Protein AF-A0A835LR17-F1 (afdb_monomer)

Foldseek 3Di:
DLLLLLCCCCVVQQVCQLPPQLPPDPPLPFAPLSVVVVVLVLAPPCVPPVFPLPDDPVCPPDPVVPDDDDPPPPVSVVCNPDVVSVVVVVVVVLVVLVVLLVCLPVLLVVQLVLLLCLVVVPCPPDDPVRSCVVSVVVSVVLVVVLVVVLLLFPVVVVVVLVVLVQCLLVVLLVLLVVLCVVQPVPCLCVSNDPVVVVVLCVVCPPVSVVCVVVSVVSCPVSNLLRLCSLPDPSVVSSCCCPPGVSSSVSSNSSSLVSVCVVVVPCVSPSNLVSGDPVCSVVNSVSSNSNSSSSSVSSNLSSQLSQVSCVSRVNHPDADWDARDPPRGSRIDGD

Solvent-accessible surface area (backbone atoms only — not comparable to full-atom values): 18628 Å² total; per-residue (Å²): 99,69,25,49,42,50,52,47,45,45,50,47,46,47,46,41,42,51,57,52,64,62,52,71,78,58,90,62,54,39,29,76,58,45,56,46,54,50,48,59,72,70,44,80,55,53,82,79,71,75,41,63,77,66,77,54,83,83,59,74,82,47,79,82,80,70,77,82,74,84,72,61,70,65,62,57,56,57,58,72,70,37,73,66,60,49,51,52,51,51,53,52,49,53,51,53,50,52,50,51,45,49,47,31,60,49,52,34,57,52,39,40,51,58,36,57,50,50,60,60,80,78,44,92,84,58,59,69,70,60,44,54,54,53,50,47,52,51,51,52,49,52,53,52,52,47,62,60,58,52,76,72,18,53,75,64,51,52,63,67,43,50,61,47,48,51,53,37,42,52,50,44,22,51,50,9,49,52,27,21,60,74,59,33,61,94,56,56,72,56,43,74,45,66,65,55,45,58,53,41,43,72,73,38,51,70,63,39,58,62,53,45,56,65,45,53,62,74,48,59,67,52,58,57,60,38,57,42,26,70,78,44,60,66,69,59,54,44,49,46,40,64,71,44,49,48,52,20,49,54,32,31,56,47,9,47,51,28,42,34,76,80,41,68,91,41,68,93,49,38,74,64,73,60,47,57,80,91,53,39,66,63,48,49,53,41,42,38,52,36,28,49,50,53,26,49,55,40,41,32,52,32,47,36,51,51,53,56,35,36,56,64,56,76,42,82,94,71,77,70,44,73,48,42,100,87,45,84,57,37,53,45,65,129

Radius of gyration: 22.73 Å; Cα contacts (8 Å, |Δi|>4): 301; chains: 1; bounding box: 57×46×65 Å

Mean predicted aligned error: 12.71 Å

Secondary structure (DSSP, 8-state):
-HHHHHHHIIIIIIIIIIIIIS-S-STT--SHHHHHHHHHHHS-GGGTS-------GGGTT-GGG-------HHHHHHHHS-HHHHHHHHHHHHHHHHHHHHHHHHHHHHHHHHHHGGGGGG-TTS-HHHHHHHHHHHHHHHHHHHHHHHTT-HHHHHHHHHHHHHHHHHHHHHHHHHHHHHH-GGGGGGGG-SHHHHHHHHHHHHHHHHHHHHHHTTSTHHHHHHHGGGTS-HHHHHHHIIIIIHHHHHHHHHHHHHHHHH-GGGGGGHHHHTS-GGGHHHHHHHHHHHHHHHHHHHHHHHHHHHHHHHHTT-S-----EES-SS-TT-EE--

pLDDT: mean 70.12, std 17.89, range [26.12, 94.69]

Structure (mmCIF, N/CA/C/O backbone):
data_AF-A0A835LR17-F1
#
_entry.id   AF-A0A835LR17-F1
#
loop_
_atom_site.group_PDB
_atom_site.id
_atom_site.type_symbol
_atom_site.label_atom_id
_atom_site.label_alt_id
_atom_site.label_comp_id
_atom_site.label_asym_id
_atom_site.label_entity_id
_atom_site.label_seq_id
_atom_site.pdbx_PDB_ins_code
_atom_site.Cartn_x
_atom_site.Cartn_y
_atom_site.Cartn_z
_atom_site.occupancy
_atom_site.B_iso_or_equiv
_atom_site.auth_seq_id
_atom_site.auth_comp_id
_atom_site.auth_asym_id
_atom_site.auth_atom_id
_atom_site.pdbx_PDB_model_num
ATOM 1 N N . MET A 1 1 ? 16.993 -7.257 -1.793 1.00 80.75 1 MET A N 1
ATOM 2 C CA . MET A 1 1 ? 15.874 -6.343 -1.463 1.00 80.75 1 MET A CA 1
ATOM 3 C C . MET A 1 1 ? 14.524 -6.799 -2.027 1.00 80.75 1 MET A C 1
ATOM 5 O O . MET A 1 1 ? 13.635 -7.033 -1.229 1.00 80.75 1 MET A O 1
ATOM 9 N N . LEU A 1 2 ? 14.338 -6.991 -3.342 1.00 85.94 2 LEU A N 1
ATOM 10 C CA . LEU A 1 2 ? 13.019 -7.378 -3.892 1.00 85.94 2 LEU A CA 1
ATOM 11 C C . LEU A 1 2 ? 12.449 -8.685 -3.297 1.00 85.94 2 LEU A C 1
ATOM 13 O O . LEU A 1 2 ? 11.279 -8.725 -2.935 1.00 85.94 2 LEU A O 1
ATOM 17 N N . SER A 1 3 ? 13.286 -9.715 -3.116 1.00 87.12 3 SER A N 1
ATOM 18 C CA . SER A 1 3 ? 12.885 -10.961 -2.435 1.00 87.12 3 SER A CA 1
ATOM 19 C C . SER A 1 3 ? 12.443 -10.726 -0.980 1.00 87.12 3 SER A C 1
ATOM 21 O O . SER A 1 3 ? 11.441 -11.287 -0.544 1.00 87.12 3 SER A O 1
ATOM 23 N N . LEU A 1 4 ? 13.092 -9.804 -0.252 1.00 88.38 4 LEU A N 1
ATOM 24 C CA . LEU A 1 4 ? 12.648 -9.400 1.089 1.00 88.38 4 LEU A CA 1
ATOM 25 C C . LEU A 1 4 ? 11.256 -8.766 1.053 1.00 88.38 4 LEU A C 1
ATOM 27 O O . LEU A 1 4 ? 10.408 -9.144 1.854 1.00 88.38 4 LEU A O 1
ATOM 31 N N . ILE A 1 5 ? 11.002 -7.845 0.117 1.00 89.38 5 ILE A N 1
ATOM 32 C CA . ILE A 1 5 ? 9.690 -7.194 -0.035 1.00 89.38 5 ILE A CA 1
ATOM 33 C C . ILE A 1 5 ? 8.617 -8.242 -0.345 1.00 89.38 5 ILE A C 1
ATOM 35 O O . ILE A 1 5 ? 7.580 -8.268 0.315 1.00 89.38 5 ILE A O 1
ATOM 39 N N . PHE A 1 6 ? 8.892 -9.155 -1.281 1.00 90.50 6 PHE A N 1
ATOM 40 C CA . PHE A 1 6 ? 7.989 -10.2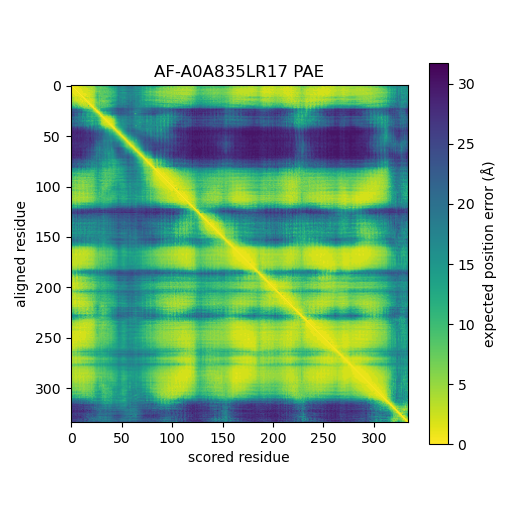49 -1.633 1.00 90.50 6 PHE A CA 1
ATOM 41 C C . PHE A 1 6 ? 7.641 -11.127 -0.423 1.00 90.50 6 PHE A C 1
ATOM 43 O O . PHE A 1 6 ? 6.462 -11.322 -0.120 1.00 90.50 6 PHE A O 1
ATOM 50 N N . TRP A 1 7 ? 8.643 -11.627 0.305 1.00 90.00 7 TRP A N 1
ATOM 51 C CA . TRP A 1 7 ? 8.415 -12.497 1.462 1.00 90.00 7 TRP A CA 1
ATOM 52 C C . TRP A 1 7 ? 7.781 -11.758 2.641 1.00 90.00 7 TRP A C 1
ATOM 54 O O . TRP A 1 7 ? 6.958 -12.341 3.345 1.00 90.00 7 TRP A O 1
ATOM 64 N N . THR A 1 8 ? 8.082 -10.471 2.819 1.00 89.88 8 THR A N 1
ATOM 65 C CA . THR A 1 8 ? 7.459 -9.623 3.846 1.00 89.88 8 THR A CA 1
ATOM 66 C C . THR A 1 8 ? 5.976 -9.410 3.538 1.00 89.88 8 THR A C 1
ATOM 68 O O . THR A 1 8 ? 5.136 -9.684 4.392 1.00 89.88 8 THR A O 1
ATOM 71 N N . LEU A 1 9 ? 5.621 -9.026 2.306 1.00 88.94 9 LEU A N 1
ATOM 72 C CA . LEU A 1 9 ? 4.224 -8.867 1.880 1.00 88.94 9 LEU A CA 1
ATOM 73 C C . LEU A 1 9 ? 3.445 -10.186 1.945 1.00 88.94 9 LEU A C 1
ATOM 75 O O . LEU A 1 9 ? 2.292 -10.208 2.372 1.00 88.94 9 LEU A O 1
ATOM 79 N N . THR A 1 10 ? 4.077 -11.295 1.560 1.00 89.69 10 THR A N 1
ATOM 80 C CA . THR A 1 10 ? 3.443 -12.620 1.578 1.00 89.69 10 THR A CA 1
ATOM 81 C C . THR A 1 10 ? 3.228 -13.110 3.005 1.00 89.69 10 THR A C 1
ATOM 83 O O . THR A 1 10 ? 2.130 -13.526 3.360 1.00 89.69 10 THR A O 1
ATOM 86 N N . THR A 1 11 ? 4.242 -13.024 3.863 1.00 88.69 11 THR A N 1
ATOM 87 C CA . THR A 1 11 ? 4.151 -13.544 5.234 1.00 88.69 11 THR A CA 1
ATOM 88 C C . THR A 1 11 ? 3.287 -12.651 6.112 1.00 88.69 11 THR A C 1
ATOM 90 O O . THR A 1 11 ? 2.448 -13.141 6.864 1.00 88.69 11 THR A O 1
ATOM 93 N N . ILE A 1 12 ? 3.463 -11.334 6.017 1.00 86.69 12 ILE A N 1
ATOM 94 C CA . ILE A 1 12 ? 2.743 -10.390 6.866 1.00 86.69 12 ILE A CA 1
ATOM 95 C C . ILE A 1 12 ? 1.375 -10.093 6.254 1.00 86.69 12 ILE A C 1
ATOM 97 O O . ILE A 1 12 ? 0.365 -10.421 6.867 1.00 86.69 12 ILE A O 1
ATOM 101 N N . GLY A 1 13 ? 1.310 -9.552 5.039 1.00 82.69 13 GLY A N 1
ATOM 102 C CA . GLY A 1 13 ? 0.040 -9.187 4.401 1.00 82.69 13 GLY A CA 1
ATOM 103 C C . GLY A 1 13 ? -0.884 -10.386 4.159 1.00 82.69 13 GLY A C 1
ATOM 104 O O . GLY A 1 13 ? -2.005 -10.422 4.664 1.00 82.69 13 GLY A O 1
ATOM 105 N N . LEU A 1 14 ? -0.417 -11.395 3.420 1.00 84.12 14 LEU A N 1
ATOM 106 C CA . LEU A 1 14 ? -1.266 -12.526 3.030 1.00 84.12 14 LEU A CA 1
ATOM 107 C C . LEU A 1 14 ? -1.425 -13.553 4.167 1.00 84.12 14 LEU A C 1
ATOM 109 O O . LEU A 1 14 ? -2.532 -13.841 4.610 1.00 84.12 14 LEU A O 1
ATOM 113 N N . ILE A 1 15 ? -0.333 -14.112 4.688 1.00 83.94 15 ILE A N 1
ATOM 114 C CA . ILE A 1 15 ? -0.430 -15.201 5.669 1.00 83.94 15 ILE A CA 1
ATOM 115 C C . ILE A 1 15 ? -0.941 -14.664 7.012 1.00 83.94 15 ILE A C 1
ATOM 117 O O . ILE A 1 15 ? -2.011 -15.068 7.469 1.00 83.94 15 ILE A O 1
ATOM 121 N N . LYS A 1 16 ? -0.238 -13.722 7.646 1.00 83.88 16 LYS A N 1
ATOM 122 C CA . LYS A 1 16 ? -0.637 -13.210 8.963 1.00 83.88 16 LYS A CA 1
ATOM 123 C C . LYS A 1 16 ? -1.977 -12.478 8.893 1.00 83.88 16 LYS A C 1
ATOM 125 O O . LYS A 1 16 ? -2.900 -12.897 9.584 1.00 83.88 16 LYS A O 1
ATOM 130 N N . TYR A 1 17 ? -2.120 -11.421 8.091 1.00 76.69 17 TYR A N 1
ATOM 131 C CA . TYR A 1 17 ? -3.348 -10.620 8.131 1.00 76.69 17 TYR A CA 1
ATOM 132 C C . TYR A 1 17 ? -4.544 -11.345 7.503 1.00 76.69 17 TYR A C 1
ATOM 134 O O . TYR A 1 17 ? -5.534 -11.580 8.198 1.00 76.69 17 TYR A O 1
ATOM 142 N N . VAL A 1 18 ? -4.446 -11.770 6.237 1.00 75.94 18 VAL A N 1
ATOM 143 C CA . VAL A 1 18 ? -5.579 -12.386 5.517 1.00 75.94 18 VAL A CA 1
ATOM 144 C C . VAL A 1 18 ? -5.976 -13.750 6.075 1.00 75.94 18 VAL A C 1
ATOM 146 O O . VAL A 1 18 ? -7.174 -14.011 6.216 1.00 75.94 18 VAL A O 1
ATOM 149 N N . THR A 1 19 ? -5.019 -14.620 6.420 1.00 74.06 19 THR A N 1
ATOM 150 C CA . THR A 1 19 ? -5.368 -15.982 6.866 1.00 74.06 19 THR A CA 1
ATOM 151 C C . THR A 1 19 ? -5.465 -16.150 8.377 1.00 74.06 19 THR A C 1
ATOM 153 O O . THR A 1 19 ? -6.325 -16.906 8.807 1.00 74.06 19 THR A O 1
ATOM 156 N N . ILE A 1 20 ? -4.644 -15.482 9.195 1.00 70.44 20 ILE A N 1
ATOM 157 C CA . ILE A 1 20 ? -4.601 -15.730 10.651 1.00 70.44 20 ILE A CA 1
ATOM 158 C C . ILE A 1 20 ? -5.402 -14.684 11.425 1.00 70.44 20 ILE A C 1
ATOM 160 O O . ILE A 1 20 ? -6.253 -15.039 12.232 1.00 70.44 20 ILE A O 1
ATOM 164 N N . VAL A 1 21 ? -5.153 -13.400 11.186 1.00 68.25 21 VAL A N 1
ATOM 165 C CA . VAL A 1 21 ? -5.723 -12.294 11.973 1.00 68.25 21 VAL A CA 1
ATOM 166 C C . VAL A 1 21 ? -7.182 -12.032 11.607 1.00 68.25 21 VAL A C 1
ATOM 168 O O . VAL A 1 21 ? -7.986 -11.731 12.481 1.00 68.25 21 VAL A O 1
ATOM 171 N N . LEU A 1 22 ? -7.546 -12.215 10.338 1.00 64.44 22 LEU A N 1
ATOM 172 C CA . LEU A 1 22 ? -8.937 -12.192 9.886 1.00 64.44 22 LEU A CA 1
ATOM 173 C C . LEU A 1 22 ? -9.714 -13.454 10.319 1.00 64.44 22 LEU A C 1
ATOM 175 O O . LEU A 1 22 ? -10.938 -13.455 10.269 1.00 64.44 22 LEU A O 1
ATOM 179 N N . ARG A 1 23 ? -9.055 -14.551 10.734 1.00 58.62 23 ARG A N 1
ATOM 180 C CA . ARG A 1 23 ? -9.720 -15.822 11.089 1.00 58.62 23 ARG A CA 1
ATOM 181 C C . ARG A 1 23 ? -10.559 -15.817 12.374 1.00 58.62 23 ARG A C 1
ATOM 183 O O . ARG A 1 23 ? -11.651 -16.373 12.259 1.00 58.62 23 ARG A O 1
ATOM 190 N N . PRO A 1 24 ? -10.121 -15.281 13.535 1.00 52.75 24 PRO A N 1
ATOM 191 C CA . PRO A 1 24 ? -10.930 -15.293 14.751 1.00 52.75 24 PRO A CA 1
ATOM 192 C C . PRO A 1 24 ? -12.244 -14.551 14.506 1.00 52.75 24 PRO A C 1
ATOM 194 O O . PRO A 1 24 ? -12.278 -13.345 14.287 1.00 52.75 24 PRO A O 1
ATOM 197 N N . ASP A 1 25 ? -13.314 -15.334 14.468 1.00 47.09 25 ASP A N 1
ATOM 198 C CA . ASP A 1 25 ? -14.655 -14.913 14.110 1.00 47.09 25 ASP A CA 1
ATOM 199 C C . ASP A 1 25 ? -15.405 -14.553 15.393 1.00 47.09 25 ASP A C 1
ATOM 201 O O . ASP A 1 25 ? -15.973 -15.414 16.060 1.00 47.09 25 ASP A O 1
ATOM 205 N N . ASN A 1 26 ? -15.362 -13.276 15.763 1.00 41.22 26 ASN A N 1
ATOM 206 C CA . ASN A 1 26 ? -16.298 -12.705 16.726 1.00 41.22 26 ASN A CA 1
ATOM 207 C C . ASN A 1 26 ? -17.343 -11.899 15.949 1.00 41.22 26 ASN A C 1
ATOM 209 O O . ASN A 1 26 ? -17.365 -10.678 16.024 1.00 41.22 26 ASN A O 1
ATOM 213 N N . HIS A 1 27 ? -18.176 -12.573 15.151 1.00 43.84 27 HIS A N 1
ATOM 214 C CA . HIS A 1 27 ? -19.361 -11.982 14.508 1.00 43.84 27 HIS A CA 1
ATOM 215 C C . HIS A 1 27 ? -19.111 -10.691 13.694 1.00 43.84 27 HIS A C 1
ATOM 217 O O . HIS A 1 27 ? -19.959 -9.803 13.665 1.00 43.84 27 HIS A O 1
ATOM 223 N N . GLY A 1 28 ? -17.963 -10.583 13.017 1.00 45.62 28 GLY A N 1
ATOM 224 C CA . GLY A 1 28 ? -17.603 -9.395 12.228 1.00 45.62 28 GLY A CA 1
ATOM 225 C C . GLY A 1 28 ? -16.884 -8.282 13.003 1.00 45.62 28 GLY A C 1
ATOM 226 O O . GLY A 1 28 ? -16.487 -7.294 12.397 1.00 45.62 28 GLY A O 1
ATOM 227 N N . GLU A 1 29 ? -16.631 -8.444 14.305 1.00 48.38 29 GLU A N 1
ATOM 228 C CA . GLU A 1 29 ? -15.834 -7.502 15.100 1.00 48.38 29 GLU A CA 1
ATOM 229 C C . GLU A 1 29 ? -14.326 -7.767 14.933 1.00 48.38 29 GLU A C 1
ATOM 231 O O . GLU A 1 29 ? -13.667 -8.346 15.800 1.00 48.38 29 GLU A O 1
ATOM 236 N N . GLY A 1 30 ? -13.748 -7.384 13.797 1.00 47.03 30 GLY A N 1
ATOM 237 C CA . GLY A 1 30 ? -12.291 -7.355 13.654 1.00 47.03 30 GLY A CA 1
ATOM 238 C C . GLY A 1 30 ? -11.694 -5.997 13.995 1.00 47.03 30 GLY A C 1
ATOM 239 O O . GLY A 1 30 ? -12.327 -4.961 13.819 1.00 47.03 30 GLY A O 1
ATOM 240 N N . GLY A 1 31 ? -10.453 -6.016 14.478 1.00 52.25 31 GLY A N 1
ATOM 241 C CA . GLY A 1 31 ? -9.662 -4.826 14.777 1.00 52.25 31 GLY A CA 1
ATOM 242 C C . GLY A 1 31 ? -8.973 -4.911 16.137 1.00 52.25 31 GLY A C 1
ATOM 243 O O . GLY A 1 31 ? -9.470 -5.529 17.081 1.00 52.25 31 GLY A O 1
ATOM 244 N N . THR A 1 32 ? -7.822 -4.250 16.271 1.00 49.72 32 THR A N 1
ATOM 245 C CA . THR A 1 32 ? -7.088 -4.109 17.545 1.00 49.72 32 THR A CA 1
ATOM 246 C C . THR A 1 32 ? -7.973 -3.439 18.595 1.00 49.72 32 THR A C 1
ATOM 248 O O . THR A 1 32 ? -7.877 -3.737 19.785 1.00 49.72 32 THR A O 1
ATOM 251 N N . PHE A 1 33 ? -8.906 -2.604 18.133 1.00 49.16 33 PHE A N 1
ATOM 252 C CA . PHE A 1 33 ? -9.869 -1.892 18.953 1.00 49.16 33 PHE A CA 1
ATOM 253 C C . PHE A 1 33 ? -11.104 -2.699 19.357 1.00 49.16 33 PHE A C 1
ATOM 255 O O . PHE A 1 33 ? -11.604 -2.471 20.452 1.00 49.16 33 PHE A O 1
ATOM 262 N N . ALA A 1 34 ? -11.560 -3.685 18.573 1.00 48.47 34 ALA A N 1
ATOM 263 C CA . ALA A 1 34 ? -12.561 -4.644 19.054 1.00 48.47 34 ALA A CA 1
ATOM 264 C C . ALA A 1 34 ? -11.992 -5.428 20.247 1.00 48.47 34 ALA A C 1
ATOM 266 O O . ALA A 1 34 ? -12.634 -5.559 21.288 1.00 48.47 34 ALA A O 1
ATOM 267 N N . LEU A 1 35 ? -10.720 -5.832 20.141 1.00 50.03 35 LEU A N 1
ATOM 268 C CA . LEU A 1 35 ? -9.982 -6.470 21.228 1.00 50.03 35 LEU A CA 1
ATOM 269 C C . LEU A 1 35 ? -9.808 -5.534 22.439 1.00 50.03 35 LEU A C 1
ATOM 271 O O . LEU A 1 35 ? -9.991 -5.970 23.574 1.00 50.03 35 LEU A O 1
ATOM 275 N N . TYR A 1 36 ? -9.492 -4.253 22.210 1.00 50.41 36 TYR A N 1
ATOM 276 C CA . TYR A 1 36 ? -9.338 -3.256 23.275 1.00 50.41 36 TYR A CA 1
ATOM 277 C C . TYR A 1 36 ? -10.661 -2.905 23.966 1.00 50.41 36 TYR A C 1
ATOM 279 O O . TYR A 1 36 ? -10.735 -2.937 25.191 1.00 50.41 36 TYR A O 1
ATOM 287 N N . SER A 1 37 ? -11.723 -2.649 23.201 1.00 44.38 37 SER A N 1
ATOM 288 C CA . SER A 1 37 ? -13.081 -2.412 23.700 1.00 44.38 37 SER A CA 1
ATOM 289 C C . SER A 1 37 ? -13.580 -3.614 24.507 1.00 44.38 37 SER A C 1
ATOM 291 O O . SER A 1 37 ? -14.088 -3.453 25.618 1.00 44.38 37 SER A O 1
ATOM 293 N N . LEU A 1 38 ? -13.329 -4.842 24.033 1.00 48.34 38 LEU A N 1
ATOM 294 C CA . LEU A 1 38 ? -13.615 -6.072 24.776 1.00 48.34 38 LEU A CA 1
ATOM 295 C C . LEU A 1 38 ? -12.807 -6.178 26.077 1.00 48.34 38 LEU A C 1
ATOM 297 O O . LEU A 1 38 ? -13.366 -6.610 27.090 1.00 48.34 38 LEU A O 1
ATOM 301 N N . LEU A 1 39 ? -11.533 -5.775 26.074 1.00 48.91 39 LEU A N 1
ATOM 302 C CA . LEU A 1 39 ? -10.665 -5.771 27.255 1.00 48.91 39 LEU A CA 1
ATOM 303 C C . LEU A 1 39 ? -11.145 -4.744 28.298 1.00 48.91 39 LEU A C 1
ATOM 305 O O . LEU A 1 39 ? -11.295 -5.086 29.472 1.00 48.91 39 LEU A O 1
ATOM 309 N N . CYS A 1 40 ? -11.469 -3.522 27.867 1.00 49.19 40 CYS A N 1
ATOM 310 C CA . CYS A 1 40 ? -12.017 -2.455 28.708 1.00 49.19 40 CYS A CA 1
ATOM 311 C C . CYS A 1 40 ? -13.425 -2.773 29.239 1.00 49.19 40 CYS A C 1
ATOM 313 O O . CYS A 1 40 ? -13.754 -2.379 30.355 1.00 49.19 40 CYS A O 1
ATOM 315 N N . ARG A 1 41 ? -14.244 -3.520 28.482 1.00 45.00 41 ARG A N 1
ATOM 316 C CA . ARG A 1 41 ? -15.599 -3.941 28.887 1.00 45.00 41 ARG A CA 1
ATOM 317 C C . ARG A 1 41 ? -15.598 -5.082 29.909 1.00 45.00 41 ARG A C 1
ATOM 319 O O . ARG A 1 41 ? -16.515 -5.171 30.722 1.00 45.00 41 ARG A O 1
ATOM 326 N N . HIS A 1 42 ? -14.608 -5.979 29.864 1.00 44.72 42 HIS A N 1
ATOM 327 C CA . HIS A 1 42 ? -14.572 -7.173 30.723 1.00 44.72 42 HIS A CA 1
ATOM 328 C C . HIS A 1 42 ? -13.664 -7.050 31.943 1.00 44.72 42 HIS A C 1
ATOM 330 O O . HIS A 1 42 ? -13.876 -7.790 32.907 1.00 44.72 42 HIS A O 1
ATOM 336 N N . ILE A 1 43 ? -12.686 -6.146 31.924 1.00 46.47 43 ILE A N 1
ATOM 337 C CA . ILE A 1 43 ? -11.896 -5.793 33.100 1.00 46.47 43 ILE A CA 1
ATOM 338 C C . ILE A 1 43 ? -12.578 -4.585 33.737 1.00 46.47 43 ILE A C 1
ATOM 340 O O . ILE A 1 43 ? -12.766 -3.560 33.096 1.00 46.47 43 ILE A O 1
ATOM 344 N N . ASN A 1 44 ? -12.988 -4.724 34.994 1.00 45.09 44 ASN A N 1
ATOM 345 C CA . ASN A 1 44 ? -13.785 -3.757 35.754 1.00 45.09 44 ASN A CA 1
ATOM 346 C C . ASN A 1 44 ? -12.985 -2.470 36.106 1.00 45.09 44 ASN A C 1
ATOM 348 O O . ASN A 1 44 ? -12.868 -2.093 37.271 1.00 45.09 44 ASN A O 1
ATOM 352 N N . PHE A 1 45 ? -12.398 -1.795 35.113 1.00 47.09 45 PHE A N 1
ATOM 353 C CA . PHE A 1 45 ? -11.578 -0.588 35.274 1.00 47.09 45 PHE A CA 1
ATOM 354 C C . PHE A 1 45 ? -12.380 0.600 35.831 1.00 47.09 45 PHE A C 1
ATOM 356 O O . PHE A 1 45 ? -11.854 1.410 36.600 1.00 47.09 45 PHE A O 1
ATOM 363 N N . GLY A 1 46 ? -13.677 0.666 35.512 1.00 41.25 46 GLY A N 1
ATOM 364 C CA . GLY A 1 46 ? -14.557 1.785 35.861 1.00 41.25 46 GLY A CA 1
ATOM 365 C C . GLY A 1 46 ? -14.753 2.025 37.362 1.00 41.25 46 GLY A C 1
ATOM 366 O O . GLY A 1 46 ? -15.122 3.127 37.752 1.00 41.25 46 GLY A O 1
ATOM 367 N N . ARG A 1 47 ? -14.466 1.050 38.239 1.00 38.81 47 ARG A N 1
ATOM 368 C CA . ARG A 1 47 ? -14.701 1.231 39.684 1.00 38.81 47 ARG A CA 1
ATOM 369 C C . ARG A 1 47 ? -13.563 1.947 40.425 1.00 38.81 47 ARG A C 1
ATOM 371 O O . ARG A 1 47 ? -13.791 2.406 41.538 1.00 38.81 47 ARG A O 1
ATOM 378 N N . LYS A 1 48 ? -12.355 2.051 39.852 1.00 40.28 48 LYS A N 1
ATOM 379 C CA . LYS A 1 48 ? -11.201 2.677 40.539 1.00 40.28 48 LYS A CA 1
ATOM 380 C C . LYS A 1 48 ? -10.569 3.874 39.827 1.00 40.28 48 LYS A C 1
ATOM 382 O O . LYS A 1 48 ? -9.894 4.639 40.502 1.00 40.28 48 LYS A O 1
ATOM 387 N N . ILE A 1 49 ? -10.788 4.063 38.523 1.00 39.06 49 ILE A N 1
ATOM 388 C CA . ILE A 1 49 ? -10.143 5.149 37.750 1.00 39.06 49 ILE A CA 1
ATOM 389 C C . ILE A 1 49 ? -11.106 6.322 37.460 1.00 39.06 49 ILE A C 1
ATOM 391 O O . ILE A 1 49 ? -10.716 7.313 36.862 1.00 39.06 49 ILE A O 1
ATOM 395 N N . GLY A 1 50 ? -12.364 6.283 37.919 1.00 35.62 50 GLY A N 1
ATOM 396 C CA . GLY A 1 50 ? -13.306 7.388 37.665 1.00 35.62 50 GLY A CA 1
ATOM 397 C C . GLY A 1 50 ? -13.679 7.542 36.184 1.00 35.62 50 GLY A C 1
ATOM 398 O O . GLY A 1 50 ? -14.144 8.598 35.768 1.00 35.62 50 GLY A O 1
ATOM 399 N N . ILE A 1 51 ? -13.493 6.484 35.387 1.00 41.00 51 ILE A N 1
ATOM 400 C CA . ILE A 1 51 ? -13.955 6.411 34.000 1.00 41.00 51 ILE A CA 1
ATOM 401 C C . ILE A 1 51 ? -15.483 6.302 34.046 1.00 41.00 51 ILE A C 1
ATOM 403 O O . ILE A 1 51 ? -16.041 5.221 34.250 1.00 41.00 51 ILE A O 1
ATOM 407 N N . GLN A 1 52 ? -16.168 7.440 33.928 1.00 35.31 52 GLN A N 1
ATOM 408 C CA . GLN A 1 52 ? -17.607 7.467 33.694 1.00 35.31 52 GLN A CA 1
ATOM 409 C C . GLN A 1 52 ? -17.875 6.841 32.325 1.00 35.31 52 GLN A C 1
ATOM 411 O O . GLN A 1 52 ? -17.480 7.388 31.301 1.00 35.31 52 GLN A O 1
ATOM 416 N N . ASN A 1 53 ? -18.583 5.710 32.309 1.00 36.19 53 ASN A N 1
ATOM 417 C CA . ASN A 1 53 ? -19.234 5.206 31.105 1.00 36.19 53 ASN A CA 1
ATOM 418 C C . ASN A 1 53 ? -20.318 6.216 30.700 1.00 36.19 53 ASN A C 1
ATOM 420 O O . ASN A 1 53 ? -21.478 6.076 31.092 1.00 36.19 53 ASN A O 1
ATOM 424 N N . THR A 1 54 ? -19.956 7.265 29.965 1.00 36.53 54 THR A N 1
ATOM 425 C CA . THR A 1 54 ? -20.930 8.155 29.333 1.00 36.53 54 THR A CA 1
ATOM 426 C C . THR A 1 54 ? -21.596 7.394 28.198 1.00 36.53 54 THR A C 1
ATOM 428 O O . THR A 1 54 ? -21.115 7.395 27.071 1.00 36.53 54 THR A O 1
ATOM 431 N N . ARG A 1 55 ? -22.691 6.703 28.527 1.00 38.50 55 ARG A N 1
ATOM 432 C CA . ARG A 1 55 ? -23.668 6.208 27.555 1.00 38.50 55 ARG A CA 1
ATOM 433 C C . ARG A 1 55 ? -24.233 7.425 26.821 1.00 38.50 55 ARG A C 1
ATOM 435 O O . ARG A 1 55 ? -24.912 8.232 27.454 1.00 38.50 55 ARG A O 1
ATOM 442 N N . LEU A 1 56 ? -23.927 7.586 25.537 1.00 37.78 56 LEU A N 1
ATOM 443 C CA . LEU A 1 56 ? -24.611 8.564 24.698 1.00 37.78 56 LEU A CA 1
ATOM 444 C C . LEU A 1 56 ? -25.974 7.967 24.321 1.00 37.78 56 LEU A C 1
ATOM 446 O O . LEU A 1 56 ? -26.073 6.783 24.010 1.00 37.78 56 LEU A O 1
ATOM 450 N N . GLU A 1 57 ? -27.045 8.753 24.393 1.00 34.47 57 GLU A N 1
ATOM 451 C CA . GLU A 1 57 ? -28.424 8.273 24.191 1.00 34.47 57 GLU A CA 1
ATOM 452 C C . GLU A 1 57 ? -28.656 7.707 22.771 1.00 34.47 57 GLU A C 1
ATOM 454 O O . GLU A 1 57 ? -29.492 6.828 22.572 1.00 34.47 57 GLU A O 1
ATOM 459 N N . SER A 1 58 ? -27.833 8.127 21.800 1.00 39.16 58 SER A N 1
ATOM 460 C CA . SER A 1 58 ? -27.771 7.569 20.442 1.00 39.16 58 SER A CA 1
ATOM 461 C C . SER A 1 58 ? -27.267 6.123 20.376 1.00 39.16 58 SER A C 1
ATOM 463 O O . SER A 1 58 ? -27.524 5.444 19.385 1.00 39.16 58 SER A O 1
ATOM 465 N N . ASP A 1 59 ? -26.579 5.638 21.413 1.00 40.00 59 ASP A N 1
ATOM 466 C CA . ASP A 1 59 ? -25.918 4.328 21.416 1.00 40.00 59 ASP A CA 1
ATOM 467 C C . ASP A 1 59 ? -26.844 3.190 21.904 1.00 40.00 59 ASP A C 1
ATOM 469 O O . ASP A 1 59 ? -26.484 2.014 21.850 1.00 40.00 59 ASP A O 1
ATOM 473 N N . VAL A 1 60 ? -28.054 3.519 22.383 1.00 40.22 60 VAL A N 1
ATOM 474 C CA . VAL A 1 60 ? -28.996 2.567 23.012 1.00 40.22 60 VAL A CA 1
ATOM 475 C C . VAL A 1 60 ? -29.665 1.633 21.993 1.00 40.22 60 VAL A C 1
ATOM 477 O O . VAL A 1 60 ? -30.019 0.506 22.335 1.00 40.22 60 VAL A O 1
ATOM 480 N N . ASN A 1 61 ? -29.789 2.059 20.733 1.00 32.47 61 ASN A N 1
ATOM 481 C CA . ASN A 1 61 ? -30.440 1.282 19.668 1.00 32.47 61 ASN A CA 1
ATOM 482 C C . ASN A 1 61 ? -29.472 0.423 18.837 1.00 32.47 61 ASN A C 1
ATOM 484 O O . ASN A 1 61 ? -29.889 -0.227 17.878 1.00 32.47 61 ASN A O 1
ATOM 488 N N . LEU A 1 62 ? -28.187 0.393 19.194 1.00 39.53 62 LEU A N 1
ATOM 489 C CA . LEU A 1 62 ? -27.189 -0.417 18.507 1.00 39.53 62 LEU A CA 1
ATOM 490 C C . LEU A 1 62 ? -27.151 -1.821 19.107 1.00 39.53 62 LEU A C 1
ATOM 492 O O . LEU A 1 62 ? -26.665 -2.051 20.216 1.00 39.53 62 LEU A O 1
ATOM 496 N N . THR A 1 63 ? -27.608 -2.793 18.323 1.00 30.61 63 THR A N 1
ATOM 497 C CA . THR A 1 63 ? -27.610 -4.238 18.618 1.00 30.61 63 THR A CA 1
ATOM 498 C C . THR A 1 63 ? -26.222 -4.801 18.987 1.00 30.61 63 THR A C 1
ATOM 500 O O . THR A 1 63 ? -26.124 -5.896 19.547 1.00 30.61 63 THR A O 1
ATOM 503 N N . TYR A 1 64 ? -25.164 -4.023 18.734 1.00 35.72 64 TYR A N 1
ATOM 504 C CA . TYR A 1 64 ? -23.747 -4.266 19.026 1.00 35.72 64 TYR A CA 1
ATOM 505 C C . TYR A 1 64 ? -23.433 -4.448 20.529 1.00 35.72 64 TYR A C 1
ATOM 507 O O . TYR A 1 64 ? -22.497 -5.152 20.905 1.00 35.72 64 TYR A O 1
ATOM 515 N N . TYR A 1 65 ? -24.241 -3.881 21.434 1.00 37.31 65 TYR A N 1
ATOM 516 C CA . TYR A 1 65 ? -23.983 -3.950 22.882 1.00 37.31 65 TYR A CA 1
ATOM 517 C C . TYR A 1 65 ? -24.456 -5.242 23.580 1.00 37.31 65 TYR A C 1
ATOM 519 O O . TYR A 1 65 ? -24.186 -5.421 24.770 1.00 37.31 65 TYR A O 1
ATOM 527 N N . SER A 1 66 ? -25.134 -6.160 22.879 1.00 26.12 66 SER A N 1
ATOM 528 C CA . SER A 1 66 ? -25.866 -7.269 23.521 1.00 26.12 66 SER A CA 1
ATOM 529 C C . SER A 1 66 ? -25.092 -8.588 23.689 1.00 26.12 66 SER A C 1
ATOM 531 O O . SER A 1 66 ? -25.483 -9.421 24.512 1.00 26.12 66 SER A O 1
ATOM 533 N N . THR A 1 67 ? -23.971 -8.805 22.990 1.00 32.09 67 THR A N 1
ATOM 534 C CA . THR A 1 67 ? -23.376 -10.154 22.942 1.00 32.09 67 THR A CA 1
ATOM 535 C C . THR A 1 67 ? -22.358 -10.400 24.058 1.00 32.09 67 THR A C 1
ATOM 537 O O . THR A 1 67 ? -21.234 -9.889 24.085 1.00 32.09 67 THR A O 1
ATOM 540 N N . ARG A 1 68 ? -22.791 -11.220 25.016 1.00 33.94 68 ARG A N 1
ATOM 541 C CA . ARG A 1 68 ? -22.102 -11.673 26.228 1.00 33.94 68 ARG A CA 1
ATOM 542 C C . ARG A 1 68 ? -21.107 -12.798 25.893 1.00 33.94 68 ARG A C 1
ATOM 544 O O . ARG A 1 68 ? -21.415 -13.967 26.090 1.00 33.94 68 ARG A O 1
ATOM 551 N N . MET A 1 69 ? -19.915 -12.480 25.381 1.00 35.88 69 MET A N 1
ATOM 552 C CA . MET A 1 69 ? -18.874 -13.503 25.194 1.00 35.88 69 MET A CA 1
ATOM 553 C C . MET A 1 69 ? -18.232 -13.907 26.528 1.00 35.88 69 MET A C 1
ATOM 555 O O . MET A 1 69 ? -17.751 -13.075 27.297 1.00 35.88 69 MET A O 1
ATOM 559 N N . ALA A 1 70 ? -18.209 -15.211 26.794 1.00 36.12 70 ALA A N 1
ATOM 560 C CA . ALA A 1 70 ? -17.599 -15.810 27.971 1.00 36.12 70 ALA A CA 1
ATOM 561 C C . ALA A 1 70 ? -16.062 -15.796 27.862 1.00 36.12 70 ALA A C 1
ATOM 563 O O . ALA A 1 70 ? -15.445 -16.784 27.467 1.00 36.12 70 ALA A O 1
ATOM 564 N N . LEU A 1 71 ? -15.421 -14.678 28.224 1.00 43.00 71 LEU A N 1
ATOM 565 C CA . LEU A 1 71 ? -13.975 -14.659 28.461 1.00 43.00 71 LEU A CA 1
ATOM 566 C C . LEU A 1 71 ? -13.657 -15.706 29.547 1.00 43.00 71 LEU A C 1
ATOM 568 O O . LEU A 1 71 ? -14.184 -15.618 30.660 1.00 43.00 71 LEU A O 1
ATOM 572 N N . GLN A 1 72 ? -12.837 -16.713 29.221 1.00 45.31 72 GLN A N 1
ATOM 573 C CA . GLN A 1 72 ? -12.476 -17.796 30.141 1.00 45.31 72 GLN A CA 1
ATOM 574 C C . GLN A 1 72 ? -12.060 -17.242 31.514 1.00 45.31 72 GLN A C 1
ATOM 576 O O . GLN A 1 72 ? -11.170 -16.401 31.643 1.00 45.31 72 GLN A O 1
ATOM 581 N N . SER A 1 73 ? -12.710 -17.745 32.564 1.00 50.28 73 SER A N 1
ATOM 582 C CA . SER A 1 73 ? -12.684 -17.174 33.918 1.00 50.28 73 SER A CA 1
ATOM 583 C C . SER A 1 73 ? -11.300 -17.110 34.582 1.00 50.28 73 SER A C 1
ATOM 585 O O . SER A 1 73 ? -11.134 -16.384 35.562 1.00 50.28 73 SER A O 1
ATOM 587 N N . LYS A 1 74 ? -10.298 -17.838 34.071 1.00 51.53 74 LYS A N 1
ATOM 588 C CA . LYS A 1 74 ? -8.944 -17.894 34.647 1.00 51.53 74 LYS A CA 1
ATOM 589 C C . LYS A 1 74 ? -8.089 -16.671 34.304 1.00 51.53 74 LYS A C 1
ATOM 591 O O . LYS A 1 74 ? -7.470 -16.113 35.206 1.00 51.53 74 LYS A O 1
ATOM 596 N N . THR A 1 75 ? -8.084 -16.216 33.050 1.00 52.84 75 THR A N 1
ATOM 597 C CA . THR A 1 75 ? -7.325 -15.019 32.636 1.00 52.84 75 THR A CA 1
ATOM 598 C C . THR A 1 75 ? -7.953 -13.759 33.220 1.00 52.84 75 THR A C 1
ATOM 600 O O . THR A 1 75 ? -7.248 -12.944 33.809 1.00 52.84 75 THR A O 1
ATOM 603 N N . LYS A 1 76 ? -9.288 -13.664 33.206 1.00 50.25 76 LYS A N 1
ATOM 604 C CA . LYS A 1 76 ? -10.035 -12.573 33.853 1.00 50.25 76 LYS A CA 1
ATOM 605 C C . LYS A 1 76 ? -9.661 -12.396 35.334 1.00 50.25 76 LYS A C 1
ATOM 607 O O . LYS A 1 76 ? -9.326 -11.296 35.760 1.00 50.25 76 LYS A O 1
ATOM 612 N N . LYS A 1 77 ? -9.632 -13.494 36.102 1.00 55.00 77 LYS A N 1
ATOM 613 C CA . LYS A 1 77 ? -9.265 -13.484 37.532 1.00 55.00 77 LYS A CA 1
ATOM 614 C C . LYS A 1 77 ? -7.798 -13.117 37.789 1.00 55.00 77 LYS A C 1
ATOM 616 O O . LYS A 1 77 ? -7.491 -12.594 38.856 1.00 55.00 77 LYS A O 1
ATOM 621 N N . PHE A 1 78 ? -6.891 -13.391 36.847 1.00 58.41 78 PHE A N 1
ATOM 622 C CA . PHE A 1 78 ? -5.480 -13.004 36.960 1.00 58.41 78 PHE A CA 1
ATOM 623 C C . PHE A 1 78 ? -5.292 -11.496 36.731 1.00 58.41 78 PHE A C 1
ATOM 625 O O . PHE A 1 78 ? -4.595 -10.835 37.498 1.00 58.41 78 PHE A O 1
ATOM 632 N N . PHE A 1 79 ? -5.992 -10.936 35.740 1.00 54.81 79 PHE A N 1
ATOM 633 C CA . PHE A 1 79 ? -5.995 -9.500 35.439 1.00 54.81 79 PHE A CA 1
ATOM 634 C C . PHE A 1 79 ? -6.678 -8.648 36.518 1.00 54.81 79 PHE A C 1
ATOM 636 O O . PHE A 1 79 ? -6.267 -7.515 36.762 1.00 54.81 79 PHE A O 1
ATOM 643 N N . GLU A 1 80 ? -7.699 -9.174 37.196 1.00 59.03 80 GLU A N 1
ATOM 644 C CA . GLU A 1 80 ? -8.388 -8.467 38.287 1.00 59.03 80 GLU A CA 1
ATOM 645 C C . GLU A 1 80 ? -7.569 -8.400 39.590 1.00 59.03 80 GLU A C 1
ATOM 647 O O . GLU A 1 80 ? -7.836 -7.544 40.433 1.00 59.03 80 GLU A O 1
ATOM 652 N N . LYS A 1 81 ? -6.548 -9.254 39.763 1.00 64.62 81 LYS A N 1
ATOM 653 C CA . LYS A 1 81 ? -5.770 -9.340 41.011 1.00 64.62 81 LYS A CA 1
ATOM 654 C C . LYS A 1 81 ? -4.687 -8.269 41.178 1.00 64.62 81 LYS A C 1
ATOM 656 O O . LYS A 1 81 ? -4.298 -8.016 42.315 1.00 64.62 81 LYS A O 1
ATOM 661 N N . SER A 1 82 ? -4.180 -7.654 40.103 1.00 67.75 82 SER A N 1
ATOM 662 C CA . SER A 1 82 ? -3.040 -6.723 40.189 1.00 67.75 82 SER A CA 1
ATOM 663 C C . SER A 1 82 ? -3.308 -5.373 39.509 1.00 67.75 82 SER A C 1
ATOM 665 O O . SER A 1 82 ? -3.380 -5.312 38.278 1.00 67.75 82 SER A O 1
ATOM 667 N N . PRO A 1 83 ? -3.370 -4.259 40.269 1.00 66.81 83 PRO A N 1
ATOM 668 C CA . PRO A 1 83 ? -3.584 -2.924 39.705 1.00 66.81 83 PRO A CA 1
ATOM 669 C C . PRO A 1 83 ? -2.397 -2.437 38.853 1.00 66.81 83 PRO A C 1
ATOM 671 O O . PRO A 1 83 ? -2.576 -1.620 37.953 1.00 66.81 83 PRO A O 1
ATOM 674 N N . LYS A 1 84 ? -1.183 -2.961 39.086 1.00 71.06 84 LYS A N 1
ATOM 675 C CA . LYS A 1 84 ? 0.009 -2.614 38.292 1.00 71.06 84 LYS A CA 1
ATOM 676 C C . LYS A 1 84 ? -0.060 -3.177 36.872 1.00 71.06 84 LYS A C 1
ATOM 678 O O . LYS A 1 84 ? 0.292 -2.482 35.929 1.00 71.06 84 LYS A O 1
ATOM 683 N N . ILE A 1 85 ? -0.555 -4.408 36.722 1.00 69.62 85 ILE A N 1
ATOM 684 C CA . ILE A 1 85 ? -0.746 -5.048 35.410 1.00 69.62 85 ILE A CA 1
ATOM 685 C C . ILE A 1 85 ? -1.821 -4.292 34.628 1.00 69.62 85 ILE A C 1
ATOM 687 O O . ILE A 1 85 ? -1.630 -3.968 33.464 1.00 69.62 85 ILE A O 1
ATOM 691 N N . GLN A 1 86 ? -2.913 -3.934 35.298 1.00 61.44 86 GLN A N 1
ATOM 692 C CA . GLN A 1 86 ? -3.977 -3.103 34.740 1.00 61.44 86 GLN A CA 1
ATOM 693 C C . GLN A 1 86 ? -3.464 -1.757 34.203 1.00 61.44 86 GLN A C 1
ATOM 695 O O . GLN A 1 86 ? -3.739 -1.419 33.055 1.00 61.44 86 GLN A O 1
ATOM 700 N N . SER A 1 87 ? -2.676 -1.029 34.999 1.00 66.94 87 SER A N 1
ATOM 701 C CA . SER A 1 87 ? -2.079 0.246 34.580 1.00 66.94 87 SER A CA 1
ATOM 702 C C . SER A 1 87 ? -1.092 0.074 33.416 1.00 66.94 87 SER A C 1
ATOM 704 O O . SER A 1 87 ? -1.156 0.810 32.437 1.00 66.94 87 SER A O 1
ATOM 706 N N . PHE A 1 88 ? -0.240 -0.956 33.457 1.00 75.62 88 PHE A N 1
ATOM 707 C CA . PHE A 1 88 ? 0.695 -1.269 32.371 1.00 75.62 88 PHE A CA 1
ATOM 708 C C . PHE A 1 88 ? -0.015 -1.557 31.039 1.00 75.62 88 PHE A C 1
ATOM 710 O O . PHE A 1 88 ? 0.381 -1.028 30.002 1.00 75.62 88 PHE A O 1
ATOM 717 N N . PHE A 1 89 ? -1.092 -2.346 31.065 1.00 69.38 89 PHE A N 1
ATOM 718 C CA . PHE A 1 89 ? -1.886 -2.636 29.870 1.00 69.38 89 PHE A CA 1
ATOM 719 C C . PHE A 1 89 ? -2.591 -1.393 29.322 1.00 69.38 89 PHE A C 1
ATOM 721 O O . PHE A 1 89 ? -2.572 -1.190 28.112 1.00 69.38 89 PHE A O 1
ATOM 728 N N . ILE A 1 90 ? -3.160 -0.539 30.182 1.00 67.81 90 ILE A N 1
ATOM 729 C CA . ILE A 1 90 ? -3.743 0.738 29.738 1.00 67.81 90 ILE A CA 1
ATOM 730 C C . ILE A 1 90 ? -2.676 1.606 29.071 1.00 67.81 90 ILE A C 1
ATOM 732 O O . ILE A 1 90 ? -2.920 2.117 27.983 1.00 67.81 90 ILE A O 1
ATOM 736 N N . 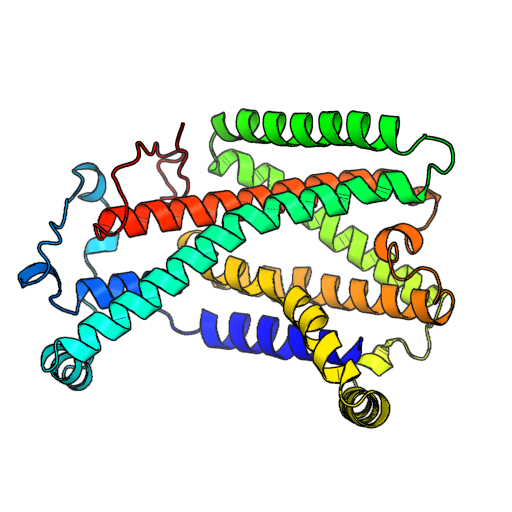SER A 1 91 ? -1.493 1.744 29.675 1.00 71.25 91 SER A N 1
ATOM 737 C CA . SER A 1 91 ? -0.405 2.534 29.091 1.00 71.25 91 SER A CA 1
ATOM 738 C C . SER A 1 91 ? 0.014 2.005 27.722 1.00 71.25 91 SER A C 1
ATOM 740 O O . SER A 1 91 ? 0.165 2.791 26.793 1.00 71.25 91 SER A O 1
ATOM 742 N N . ILE A 1 92 ? 0.141 0.682 27.563 1.00 76.00 92 ILE A N 1
ATOM 743 C CA . ILE A 1 92 ? 0.440 0.067 26.261 1.00 76.00 92 ILE A CA 1
ATOM 744 C C . ILE A 1 92 ? -0.623 0.421 25.229 1.00 76.00 92 ILE A C 1
ATOM 746 O O . ILE A 1 92 ? -0.278 0.788 24.107 1.00 76.00 92 ILE A O 1
ATOM 750 N N . VAL A 1 93 ? -1.906 0.324 25.580 1.00 70.12 93 VAL A N 1
ATOM 751 C CA . VAL A 1 93 ? -2.948 0.594 24.590 1.00 70.12 93 VAL A CA 1
ATOM 752 C C . VAL A 1 93 ? -3.080 2.083 24.297 1.00 70.12 93 VAL A C 1
ATOM 754 O O . VAL A 1 93 ? -3.287 2.450 23.145 1.00 70.12 93 VAL A O 1
ATOM 757 N N . LEU A 1 94 ? -2.899 2.956 25.286 1.00 72.31 94 LEU A N 1
ATOM 758 C CA . LEU A 1 94 ? -2.908 4.400 25.067 1.00 72.31 94 LEU A CA 1
ATOM 759 C C . LEU A 1 94 ? -1.756 4.828 24.144 1.00 72.31 94 LEU A 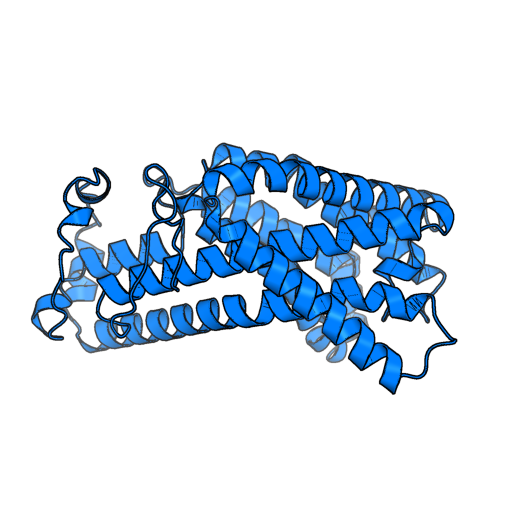C 1
ATOM 761 O O . LEU A 1 94 ? -1.976 5.609 23.222 1.00 72.31 94 LEU A O 1
ATOM 765 N N . VAL A 1 95 ? -0.563 4.253 24.331 1.00 81.62 95 VAL A N 1
ATOM 766 C CA . VAL A 1 95 ? 0.586 4.444 23.430 1.00 81.62 95 VAL A CA 1
ATOM 767 C C . VAL A 1 95 ? 0.302 3.876 22.037 1.00 81.62 95 VAL A C 1
ATOM 769 O O . VAL A 1 95 ? 0.558 4.544 21.042 1.00 81.62 95 VAL A O 1
ATOM 772 N N . GLY A 1 96 ? -0.274 2.676 21.934 1.00 75.94 96 GLY A N 1
ATOM 773 C CA . GLY A 1 96 ? -0.657 2.108 20.638 1.00 75.94 96 GLY A CA 1
ATOM 774 C C . GLY A 1 96 ? -1.698 2.963 19.909 1.00 75.94 96 GLY A C 1
ATOM 775 O O . GLY A 1 96 ? -1.588 3.203 18.713 1.00 75.94 96 GLY A O 1
ATOM 776 N N . THR A 1 97 ? -2.678 3.490 20.640 1.00 72.38 97 THR A N 1
ATOM 777 C CA . THR A 1 97 ? -3.735 4.350 20.097 1.00 72.38 97 THR A CA 1
ATOM 778 C C . THR A 1 97 ? -3.164 5.673 19.591 1.00 72.38 97 THR A C 1
ATOM 780 O O . THR A 1 97 ? -3.506 6.098 18.491 1.00 72.38 97 THR A O 1
ATOM 783 N N . SER A 1 98 ? -2.255 6.307 20.341 1.00 77.88 98 SER A N 1
ATOM 784 C CA . SER A 1 98 ? -1.607 7.545 19.894 1.00 77.88 98 SER A CA 1
ATOM 785 C C . SER A 1 98 ? -0.695 7.324 18.686 1.00 77.88 98 SER A C 1
ATOM 787 O O . SER A 1 98 ? -0.674 8.169 17.792 1.00 77.88 98 SER A O 1
ATOM 789 N N . MET A 1 99 ? -0.008 6.179 18.604 1.00 81.19 99 MET A N 1
ATOM 790 C CA . MET A 1 99 ? 0.774 5.796 17.422 1.00 81.19 99 MET A CA 1
ATOM 791 C C . MET A 1 99 ? -0.105 5.655 16.175 1.00 81.19 99 MET A C 1
ATOM 793 O O . MET A 1 99 ? 0.240 6.209 15.135 1.00 81.19 99 MET A O 1
ATOM 797 N N . VAL A 1 100 ? -1.259 4.987 16.280 1.00 75.69 100 VAL A N 1
ATOM 798 C CA . VAL A 1 100 ? -2.188 4.825 15.144 1.00 75.69 100 VAL A CA 1
ATOM 799 C C . VAL A 1 100 ? -2.822 6.159 14.732 1.00 75.69 100 VAL A C 1
ATOM 801 O O . VAL A 1 100 ? -2.998 6.415 13.545 1.00 75.69 100 VAL A O 1
ATOM 804 N N . ILE A 1 101 ? -3.124 7.051 15.683 1.00 77.19 101 ILE A N 1
ATOM 805 C CA . ILE A 1 101 ? -3.578 8.418 15.365 1.00 77.19 101 ILE A CA 1
ATOM 806 C C . ILE A 1 101 ? -2.474 9.197 14.632 1.00 77.19 101 ILE A C 1
ATOM 808 O O . ILE A 1 101 ? -2.759 9.902 13.665 1.00 77.19 101 ILE A O 1
ATOM 812 N N . GLY A 1 102 ? -1.217 9.055 15.064 1.00 82.94 102 GLY A N 1
ATOM 813 C CA . GLY A 1 102 ? -0.061 9.665 14.405 1.00 82.94 102 GLY A CA 1
ATOM 814 C C . GLY A 1 102 ? 0.135 9.171 12.969 1.00 82.94 102 GLY A C 1
ATOM 815 O O . GLY A 1 102 ? 0.307 9.987 12.064 1.00 82.94 102 GLY A O 1
ATOM 816 N N . ASP A 1 103 ? 0.041 7.859 12.743 1.00 81.00 103 ASP A N 1
ATOM 817 C CA . ASP A 1 103 ? 0.062 7.265 11.398 1.00 81.00 103 ASP A CA 1
ATOM 818 C C . ASP A 1 103 ? -1.081 7.809 10.526 1.00 81.00 103 ASP A C 1
ATOM 820 O O . ASP A 1 103 ? -0.864 8.278 9.405 1.00 81.00 103 ASP A O 1
ATOM 824 N N . GLY A 1 104 ? -2.277 7.879 11.111 1.00 77.00 104 GLY A N 1
ATOM 825 C CA . GLY A 1 104 ? -3.466 8.489 10.533 1.00 77.00 104 GLY A CA 1
ATOM 826 C C . GLY A 1 104 ? -3.307 9.924 10.038 1.00 77.00 104 GLY A C 1
ATOM 827 O O . GLY A 1 104 ? -3.955 10.320 9.071 1.00 77.00 104 GLY A O 1
ATOM 828 N N . ALA A 1 105 ? -2.430 10.702 10.674 1.00 81.75 105 ALA A N 1
ATOM 829 C CA . ALA A 1 105 ? -2.142 12.081 10.298 1.00 81.75 105 ALA A CA 1
ATOM 830 C C . ALA A 1 105 ? -1.000 12.198 9.271 1.00 81.75 105 ALA A C 1
ATOM 832 O O . ALA A 1 105 ? -1.071 13.028 8.362 1.00 81.75 105 ALA A O 1
ATOM 833 N N . LEU A 1 106 ? 0.056 11.385 9.400 1.00 85.00 106 LEU A N 1
ATOM 834 C CA . LEU A 1 106 ? 1.266 11.492 8.574 1.00 85.00 106 LEU A CA 1
ATOM 835 C C . LEU A 1 106 ? 1.122 10.814 7.210 1.00 85.00 106 LEU A C 1
ATOM 837 O O . LEU A 1 106 ? 1.511 11.383 6.186 1.00 85.00 106 LEU A O 1
ATOM 841 N N . THR A 1 107 ? 0.552 9.612 7.175 1.00 84.12 107 THR A N 1
ATOM 842 C CA . THR A 1 107 ? 0.456 8.805 5.955 1.00 84.12 107 THR A CA 1
ATOM 843 C C . THR A 1 107 ? -0.361 9.477 4.839 1.00 84.12 107 THR A C 1
ATOM 845 O O . THR A 1 107 ? 0.082 9.409 3.687 1.00 84.12 107 THR A O 1
ATOM 848 N N . PRO A 1 108 ? -1.465 10.209 5.103 1.00 83.69 108 PRO A N 1
ATOM 849 C CA . PRO A 1 108 ? -2.173 10.965 4.069 1.00 83.69 108 PRO A CA 1
ATOM 850 C C . PRO A 1 108 ? -1.313 12.065 3.438 1.00 83.69 108 PRO A C 1
ATOM 852 O O . PRO A 1 108 ? -1.261 12.208 2.215 1.00 83.69 108 PRO A O 1
ATOM 855 N N . ALA A 1 109 ? -0.586 12.818 4.269 1.00 82.56 109 ALA A N 1
ATOM 856 C CA . ALA A 1 109 ? 0.277 13.898 3.805 1.00 82.56 109 ALA A CA 1
ATOM 857 C C . ALA A 1 109 ? 1.409 13.357 2.921 1.00 82.56 109 ALA A C 1
ATOM 859 O O . ALA A 1 109 ? 1.617 13.842 1.807 1.00 82.56 109 ALA A O 1
ATOM 860 N N . ILE A 1 110 ? 2.097 12.308 3.380 1.00 84.19 110 ILE A N 1
ATOM 861 C CA . ILE A 1 110 ? 3.208 11.693 2.644 1.00 84.19 110 ILE A CA 1
ATOM 862 C C . ILE A 1 110 ? 2.708 11.054 1.340 1.00 84.19 110 ILE A C 1
ATOM 864 O O . ILE A 1 110 ? 3.325 11.246 0.291 1.00 84.19 110 ILE A O 1
ATOM 868 N N . SER A 1 111 ? 1.571 10.353 1.372 1.00 86.50 111 SER A N 1
ATOM 869 C CA . SER A 1 111 ? 1.010 9.680 0.193 1.00 86.50 111 SER A CA 1
ATOM 870 C C . SER A 1 111 ? 0.672 10.673 -0.919 1.00 86.50 111 SER A C 1
ATOM 872 O O . SER A 1 111 ? 1.109 10.487 -2.056 1.00 86.50 111 SER A O 1
ATOM 874 N N . VAL A 1 112 ? -0.036 11.764 -0.604 1.00 83.44 112 VAL A N 1
ATOM 875 C CA . VAL A 1 112 ? -0.412 12.778 -1.605 1.00 83.44 112 VAL A CA 1
ATOM 876 C C . VAL A 1 112 ? 0.816 13.513 -2.143 1.00 83.44 112 VAL A C 1
ATOM 878 O O . VAL A 1 112 ? 0.933 13.698 -3.355 1.00 83.44 112 VAL A O 1
ATOM 881 N N . VAL A 1 113 ? 1.767 13.876 -1.276 1.00 82.19 113 VAL A N 1
ATOM 882 C CA . VAL A 1 113 ? 3.020 14.514 -1.711 1.00 82.19 113 VAL A CA 1
ATOM 883 C C . VAL A 1 113 ? 3.803 13.588 -2.647 1.00 82.19 113 VAL A C 1
ATOM 885 O O . VAL A 1 113 ? 4.246 14.037 -3.703 1.00 82.19 113 VAL A O 1
ATOM 888 N N . SER A 1 114 ? 3.920 12.296 -2.324 1.00 83.50 114 SER A N 1
ATOM 889 C CA . SER A 1 114 ? 4.640 11.321 -3.157 1.00 83.50 114 SER A CA 1
ATOM 890 C C . SER A 1 114 ? 3.991 11.108 -4.532 1.00 83.50 114 SER A C 1
ATOM 892 O O . SER A 1 114 ? 4.692 10.992 -5.538 1.00 83.50 114 SER A O 1
ATOM 894 N N . ALA A 1 115 ? 2.655 11.136 -4.610 1.00 85.19 115 ALA A N 1
ATOM 895 C CA . ALA A 1 115 ? 1.948 11.076 -5.884 1.00 85.19 115 ALA A CA 1
ATOM 896 C C . ALA A 1 115 ? 2.245 12.327 -6.724 1.00 85.19 115 ALA A C 1
ATOM 898 O O . ALA A 1 115 ? 2.615 12.230 -7.892 1.00 85.19 115 ALA A O 1
ATOM 899 N N . VAL A 1 116 ? 2.186 13.508 -6.114 1.00 79.75 116 VAL A N 1
ATOM 900 C CA . VAL A 1 116 ? 2.374 14.785 -6.812 1.00 79.75 116 VAL A CA 1
ATOM 901 C C . VAL A 1 116 ? 3.836 15.029 -7.233 1.00 79.75 116 VAL A C 1
ATOM 903 O O . VAL A 1 116 ? 4.081 15.657 -8.266 1.00 79.75 116 VAL A O 1
ATOM 906 N N . GLN A 1 117 ? 4.817 14.447 -6.533 1.00 76.38 117 GLN A N 1
ATOM 907 C CA . GLN A 1 117 ? 6.241 14.481 -6.914 1.00 76.38 117 GLN A CA 1
ATOM 908 C C . GLN A 1 117 ? 6.527 13.904 -8.312 1.00 76.38 117 GLN A C 1
ATOM 910 O O . GLN A 1 117 ? 7.535 14.259 -8.926 1.00 76.38 117 GLN A O 1
ATOM 915 N N . GLY A 1 118 ? 5.628 13.090 -8.878 1.00 74.56 118 GLY A N 1
ATOM 916 C CA . GLY A 1 118 ? 5.751 12.611 -10.258 1.00 74.56 118 GLY A CA 1
ATOM 917 C C . GLY A 1 118 ? 5.867 13.720 -11.293 1.00 74.56 118 GLY A C 1
ATOM 918 O O . GLY A 1 118 ? 6.583 13.565 -12.282 1.00 74.56 118 GLY A O 1
ATOM 919 N N . PHE A 1 119 ? 5.258 14.876 -11.034 1.00 74.00 119 PHE A N 1
ATOM 920 C CA . PHE A 1 119 ? 5.344 16.037 -11.912 1.00 74.00 119 PHE A CA 1
ATOM 921 C C . PHE A 1 119 ? 6.783 16.566 -12.052 1.00 74.00 119 PHE A C 1
ATOM 923 O O . PHE A 1 119 ? 7.199 16.980 -13.136 1.00 74.00 119 PHE A O 1
ATOM 930 N N . GLN A 1 120 ? 7.581 16.483 -10.980 1.00 69.19 120 GLN A N 1
ATOM 931 C CA . GLN A 1 120 ? 8.978 16.922 -10.981 1.00 69.19 120 GLN A CA 1
ATOM 932 C C . GLN A 1 120 ? 9.857 16.047 -11.884 1.00 69.19 120 GLN A C 1
ATOM 934 O O . GLN A 1 120 ? 10.788 16.555 -12.498 1.00 69.19 120 GLN A O 1
ATOM 939 N N . SER A 1 121 ? 9.529 14.758 -12.036 1.00 66.31 121 SER A N 1
ATOM 940 C CA . SER A 1 121 ? 10.318 13.812 -12.843 1.00 66.31 121 SER A CA 1
ATOM 941 C C . SER A 1 121 ? 10.355 14.128 -14.345 1.00 66.31 121 SER A C 1
ATOM 943 O O . SER A 1 121 ? 11.185 13.575 -15.067 1.00 66.31 121 SER A O 1
ATOM 945 N N . ARG A 1 122 ? 9.458 14.997 -14.837 1.00 66.44 122 ARG A N 1
ATOM 946 C CA . ARG A 1 122 ? 9.331 15.317 -16.268 1.00 66.44 122 ARG A CA 1
ATOM 947 C C . ARG A 1 122 ? 9.516 16.795 -16.606 1.00 66.44 122 ARG A C 1
ATOM 949 O O . ARG A 1 122 ? 9.532 17.142 -17.785 1.00 66.44 122 ARG A O 1
ATOM 956 N N . SER A 1 123 ? 9.666 17.655 -15.603 1.00 59.28 123 SER A N 1
ATOM 957 C CA . SER A 1 123 ? 9.764 19.099 -15.794 1.00 59.28 123 SER A CA 1
ATOM 958 C C . SER A 1 123 ? 11.093 19.645 -15.276 1.00 59.28 123 SER A C 1
ATOM 960 O O . SER A 1 123 ? 11.140 20.296 -14.236 1.00 59.28 123 SER A O 1
ATOM 962 N N . ASP A 1 124 ? 12.159 19.474 -16.061 1.00 54.72 124 ASP A N 1
ATOM 963 C CA . ASP A 1 124 ? 13.482 20.067 -15.791 1.00 54.72 124 ASP A CA 1
ATOM 964 C C . ASP A 1 124 ? 13.490 21.611 -15.878 1.00 54.72 124 ASP A C 1
ATOM 966 O O . ASP A 1 124 ? 14.462 22.261 -15.504 1.00 54.72 124 ASP A O 1
ATOM 970 N N . LYS A 1 125 ? 12.409 22.229 -16.384 1.00 50.78 125 LYS A N 1
ATOM 971 C CA . LYS A 1 125 ? 12.345 23.663 -16.731 1.00 50.78 125 LYS A CA 1
ATOM 972 C C . LYS A 1 125 ? 11.651 24.570 -15.706 1.00 50.78 125 LYS A C 1
ATOM 974 O O . LYS A 1 125 ? 11.542 25.769 -15.955 1.00 50.78 125 LYS A O 1
ATOM 979 N N . ILE A 1 126 ? 11.174 24.052 -14.574 1.00 53.44 126 ILE A N 1
ATOM 980 C CA . ILE A 1 126 ? 10.494 24.876 -13.559 1.00 53.44 126 ILE A CA 1
ATOM 981 C C . ILE A 1 126 ? 11.411 25.031 -12.345 1.00 53.44 126 ILE A C 1
ATOM 983 O O . ILE A 1 126 ? 11.743 24.058 -11.676 1.00 53.44 126 ILE A O 1
ATOM 987 N N . THR A 1 127 ? 11.817 26.270 -12.057 1.00 52.16 127 THR A N 1
ATOM 988 C CA . THR A 1 127 ? 12.617 26.641 -10.880 1.00 52.16 127 THR A CA 1
ATOM 989 C C . THR A 1 127 ? 11.993 26.062 -9.605 1.00 52.16 127 THR A C 1
ATOM 991 O O . THR A 1 127 ? 10.782 26.197 -9.410 1.00 52.16 127 THR A O 1
ATOM 994 N N . GLN A 1 128 ? 12.801 25.458 -8.720 1.00 53.81 128 GLN A N 1
ATOM 995 C CA . GLN A 1 128 ? 12.310 24.768 -7.513 1.00 53.81 128 GLN A CA 1
ATOM 996 C C . GLN A 1 128 ? 11.352 25.614 -6.655 1.00 53.81 128 GLN A C 1
ATOM 998 O O . GLN A 1 128 ? 10.405 25.075 -6.086 1.00 53.81 128 GLN A O 1
ATOM 1003 N N . SER A 1 129 ? 11.534 26.939 -6.626 1.00 52.47 129 SER A N 1
ATOM 1004 C CA . SER A 1 129 ? 10.654 27.870 -5.911 1.00 52.47 129 SER A CA 1
ATOM 1005 C C . SER A 1 129 ? 9.234 27.936 -6.489 1.00 52.47 129 SER A C 1
ATOM 1007 O O . SER A 1 129 ? 8.270 27.819 -5.741 1.00 52.47 129 SER A O 1
ATOM 1009 N N . LYS A 1 130 ? 9.073 28.044 -7.816 1.00 55.84 130 LYS A N 1
ATOM 1010 C CA . LYS A 1 130 ? 7.752 28.026 -8.479 1.00 55.84 130 LYS A CA 1
ATOM 1011 C C . LYS A 1 130 ? 7.105 26.643 -8.445 1.00 55.84 130 LYS A C 1
ATOM 1013 O O . LYS A 1 130 ? 5.879 26.548 -8.394 1.00 55.84 130 LYS A O 1
ATOM 1018 N N . LEU A 1 131 ? 7.918 25.585 -8.455 1.00 55.72 131 LEU A N 1
ATOM 1019 C CA . LEU A 1 131 ? 7.443 24.208 -8.365 1.00 55.72 131 LEU A CA 1
ATOM 1020 C C . LEU A 1 131 ? 6.804 23.942 -6.993 1.00 55.72 131 LEU A C 1
ATOM 1022 O O . LEU A 1 131 ? 5.674 23.472 -6.949 1.00 55.72 131 LEU A O 1
ATOM 1026 N N . LEU A 1 132 ? 7.465 24.320 -5.890 1.00 56.97 132 LEU A N 1
ATOM 1027 C CA . LEU A 1 132 ? 6.911 24.166 -4.538 1.00 56.97 132 LEU A CA 1
ATOM 1028 C C . LEU A 1 132 ? 5.603 24.945 -4.353 1.00 56.97 132 LEU A C 1
ATOM 1030 O O . LEU A 1 132 ? 4.655 24.413 -3.784 1.00 56.97 132 LEU A O 1
ATOM 1034 N N . THR A 1 133 ? 5.522 26.185 -4.848 1.00 59.19 133 THR A N 1
ATOM 1035 C CA . THR A 1 133 ? 4.307 27.003 -4.696 1.00 59.19 133 THR A CA 1
ATOM 1036 C C . THR A 1 133 ? 3.155 26.481 -5.556 1.00 59.19 133 THR A C 1
ATOM 1038 O O . THR A 1 133 ? 2.026 26.422 -5.075 1.00 59.19 133 THR A O 1
ATOM 1041 N N . SER A 1 134 ? 3.415 26.066 -6.801 1.00 60.84 134 SER A N 1
ATOM 1042 C CA . SER A 1 134 ? 2.389 25.510 -7.698 1.00 60.84 134 SER A CA 1
ATOM 1043 C C . SER A 1 134 ? 1.905 24.129 -7.234 1.00 60.84 134 SER A C 1
ATOM 1045 O O . SER A 1 134 ? 0.701 23.885 -7.163 1.00 60.84 134 SER A O 1
ATOM 1047 N N . LEU A 1 135 ? 2.828 23.253 -6.814 1.00 64.38 135 LEU A N 1
ATOM 1048 C CA . LEU A 1 135 ? 2.490 21.947 -6.237 1.00 64.38 135 LEU A CA 1
ATOM 1049 C C . LEU A 1 135 ? 1.766 22.109 -4.901 1.00 64.38 135 LEU A C 1
ATOM 1051 O O . LEU A 1 135 ? 0.790 21.410 -4.665 1.00 64.38 135 LEU A O 1
ATOM 1055 N N . GLY A 1 136 ? 2.180 23.060 -4.059 1.00 64.88 136 GLY A N 1
ATOM 1056 C CA . GLY A 1 136 ? 1.505 23.374 -2.800 1.00 64.88 136 GLY A CA 1
ATOM 1057 C C . GLY A 1 136 ? 0.059 23.827 -3.008 1.00 64.88 136 GLY A C 1
ATOM 1058 O O . GLY A 1 136 ? -0.836 23.326 -2.334 1.00 64.88 136 GLY A O 1
ATOM 1059 N N . HIS A 1 137 ? -0.201 24.703 -3.986 1.00 66.56 137 HIS A N 1
ATOM 1060 C CA . HIS A 1 137 ? -1.571 25.089 -4.347 1.00 66.56 137 HIS A CA 1
ATOM 1061 C C . HIS A 1 137 ? -2.376 23.907 -4.892 1.00 66.56 137 HIS A C 1
ATOM 1063 O O . HIS A 1 137 ? -3.532 23.736 -4.513 1.00 66.56 137 HIS A O 1
ATOM 1069 N N . TYR A 1 138 ? -1.773 23.067 -5.737 1.00 69.69 138 TYR A N 1
ATOM 1070 C CA . TYR A 1 138 ? -2.436 21.882 -6.278 1.00 69.69 138 TYR A CA 1
ATOM 1071 C C . TYR A 1 138 ? -2.791 20.869 -5.179 1.00 69.69 138 TYR A C 1
ATOM 1073 O O . TYR A 1 138 ? -3.923 20.395 -5.120 1.00 69.69 138 TYR A O 1
ATOM 1081 N N . ILE A 1 139 ? -1.860 20.577 -4.269 1.00 68.25 139 ILE A N 1
ATOM 1082 C CA . ILE A 1 139 ? -2.060 19.664 -3.136 1.00 68.25 139 ILE A CA 1
ATOM 1083 C C . ILE A 1 139 ? -3.149 20.208 -2.209 1.00 68.25 139 ILE A C 1
ATOM 1085 O O . ILE A 1 139 ? -4.118 19.502 -1.933 1.00 68.25 139 ILE A O 1
ATOM 1089 N N . SER A 1 140 ? -3.044 21.472 -1.792 1.00 66.31 140 SER A N 1
ATOM 1090 C CA . SER A 1 140 ? -4.045 22.116 -0.936 1.00 66.31 140 SER A CA 1
ATOM 1091 C C . SER A 1 140 ? -5.426 22.133 -1.591 1.00 66.31 140 SER A C 1
ATOM 1093 O O . SER A 1 140 ? -6.417 21.841 -0.931 1.00 66.31 140 SER A O 1
ATOM 1095 N N . CYS A 1 141 ? -5.509 22.390 -2.899 1.00 68.12 141 CYS A N 1
ATOM 1096 C CA . CYS A 1 141 ? -6.767 22.350 -3.642 1.00 68.12 141 CYS A CA 1
ATOM 1097 C C . CYS A 1 141 ? -7.380 20.940 -3.666 1.00 68.12 141 CYS A C 1
ATOM 1099 O O . CYS A 1 141 ? -8.581 20.801 -3.450 1.00 68.12 141 CYS A O 1
ATOM 1101 N N . ASN A 1 142 ? -6.570 19.890 -3.842 1.00 67.38 142 ASN A N 1
ATOM 1102 C CA . ASN A 1 142 ? -7.041 18.504 -3.783 1.00 67.38 142 ASN A CA 1
ATOM 1103 C C . ASN A 1 142 ? -7.534 18.117 -2.380 1.00 67.38 142 ASN A C 1
ATOM 1105 O O . ASN A 1 142 ? -8.590 17.500 -2.256 1.00 67.38 142 ASN A O 1
ATOM 1109 N N . PHE A 1 143 ? -6.826 18.518 -1.319 1.00 66.94 143 PHE A N 1
ATOM 1110 C CA . PHE A 1 143 ? -7.290 18.306 0.056 1.00 66.94 143 PHE A CA 1
ATOM 1111 C C . PHE A 1 143 ? -8.601 19.051 0.333 1.00 66.94 143 PHE A C 1
ATOM 1113 O O . PHE A 1 143 ? -9.541 18.455 0.851 1.00 66.94 143 PHE A O 1
ATOM 1120 N N . ILE A 1 144 ? -8.711 20.318 -0.071 1.00 70.69 144 ILE A N 1
ATOM 1121 C CA . ILE A 1 144 ? -9.945 21.106 0.074 1.00 70.69 144 ILE A CA 1
ATOM 1122 C C . ILE A 1 144 ? -11.098 20.459 -0.705 1.00 70.69 144 ILE A C 1
ATOM 1124 O O . ILE A 1 144 ? -12.193 20.308 -0.166 1.00 70.69 144 ILE A O 1
ATOM 1128 N N . ALA A 1 145 ? -10.859 20.021 -1.944 1.00 67.88 145 ALA A N 1
ATOM 1129 C CA . ALA A 1 145 ? -11.857 19.328 -2.754 1.00 67.88 145 ALA A CA 1
ATOM 1130 C C . ALA A 1 145 ? -12.330 18.027 -2.090 1.00 67.88 145 ALA A C 1
ATOM 1132 O O . ALA A 1 145 ? -13.524 17.731 -2.108 1.00 67.88 145 ALA A O 1
ATOM 1133 N N . LEU A 1 146 ? -11.427 17.283 -1.443 1.00 67.00 146 LEU A N 1
ATOM 1134 C CA . LEU A 1 146 ? -11.790 16.088 -0.687 1.00 67.00 146 LEU A CA 1
ATOM 1135 C C . LEU A 1 146 ? -12.659 16.389 0.524 1.00 67.00 146 LEU A C 1
ATOM 1137 O O . LEU A 1 146 ? -13.698 15.753 0.687 1.00 67.00 146 LEU A O 1
ATOM 1141 N N . PHE A 1 147 ? -12.262 17.358 1.349 1.00 67.06 147 PHE A N 1
ATOM 1142 C CA . PHE A 1 147 ? -13.041 17.760 2.522 1.00 67.06 147 PHE A CA 1
ATOM 1143 C C . PHE A 1 147 ? -14.419 18.314 2.126 1.00 67.06 147 PHE A C 1
ATOM 1145 O O . PHE A 1 147 ? -15.411 18.051 2.800 1.00 67.06 147 PHE A O 1
ATOM 1152 N N . LEU A 1 148 ? -14.528 18.994 0.980 1.00 66.50 148 LEU A N 1
ATOM 1153 C CA . LEU A 1 148 ? -15.820 19.406 0.422 1.00 66.50 148 LEU A CA 1
ATOM 1154 C C . LEU A 1 148 ? -16.662 18.208 -0.042 1.00 66.50 148 LEU A C 1
ATOM 1156 O O . LEU A 1 148 ? -17.873 18.181 0.183 1.00 66.50 148 LEU A O 1
ATOM 1160 N N . PHE A 1 149 ? -16.035 17.202 -0.658 1.00 63.50 149 PHE A N 1
ATOM 1161 C CA . PHE A 1 149 ? -16.723 16.003 -1.140 1.00 63.50 149 PHE A CA 1
ATOM 1162 C C . PHE A 1 149 ? -17.206 15.093 0.005 1.00 63.50 149 PHE A C 1
ATOM 1164 O O . PHE A 1 149 ? -18.238 14.433 -0.129 1.00 63.50 149 PHE A O 1
ATOM 1171 N N . GLN A 1 150 ? -16.537 15.116 1.167 1.00 63.50 150 GLN A N 1
ATOM 1172 C CA . GLN A 1 150 ? -16.957 14.393 2.379 1.00 63.50 150 GLN A CA 1
ATOM 1173 C C . GLN A 1 150 ? -18.360 14.792 2.870 1.00 63.50 150 GLN A C 1
ATOM 1175 O O . GLN A 1 150 ? -19.071 13.958 3.437 1.00 63.50 150 GLN A O 1
ATOM 1180 N N . ARG A 1 151 ? -18.803 16.034 2.613 1.00 62.19 151 ARG A N 1
ATOM 1181 C CA . ARG A 1 151 ? -20.122 16.539 3.041 1.00 62.19 151 ARG A CA 1
ATOM 1182 C C . ARG A 1 151 ? -21.295 15.747 2.444 1.00 62.19 151 ARG A C 1
ATOM 1184 O O . ARG A 1 151 ? -22.390 15.767 3.001 1.00 62.19 151 ARG A O 1
ATOM 1191 N N . PHE A 1 152 ? -21.080 15.028 1.341 1.00 59.84 152 PHE A N 1
ATOM 1192 C CA . PHE A 1 152 ? -22.118 14.256 0.647 1.00 59.84 152 PHE A CA 1
ATOM 1193 C C . PHE A 1 152 ? -22.356 12.844 1.209 1.00 59.84 152 PHE A C 1
ATOM 1195 O O . PHE A 1 152 ? -23.204 12.113 0.690 1.00 59.84 152 PHE A O 1
ATOM 1202 N N . GLY A 1 153 ? -21.660 12.473 2.288 1.00 60.66 153 GLY A N 1
ATOM 1203 C CA . GLY A 1 153 ? -21.842 11.200 2.976 1.00 60.66 153 GLY A CA 1
ATOM 1204 C C . GLY A 1 153 ? -20.909 10.114 2.443 1.00 60.66 153 GLY A C 1
ATOM 1205 O O . GLY A 1 153 ? -20.952 9.710 1.281 1.00 60.66 153 GLY A O 1
ATOM 1206 N N . THR A 1 154 ? -20.091 9.592 3.342 1.00 59.56 154 THR A N 1
ATOM 1207 C CA . THR A 1 154 ? -19.085 8.536 3.147 1.00 59.56 154 THR A CA 1
ATOM 1208 C C . THR A 1 154 ? -19.626 7.284 2.444 1.00 59.56 154 THR A C 1
ATOM 1210 O O . THR A 1 154 ? -18.936 6.737 1.594 1.00 59.56 154 THR A O 1
ATOM 1213 N N . SER A 1 155 ? -20.880 6.870 2.670 1.00 57.06 155 SER A N 1
ATOM 1214 C CA . SER A 1 155 ? -21.497 5.739 1.947 1.00 57.06 155 SER A CA 1
ATOM 1215 C C . SER A 1 155 ? -21.640 5.967 0.430 1.00 57.06 155 SER A C 1
ATOM 1217 O O . SER A 1 155 ? -21.358 5.054 -0.346 1.00 57.06 155 SER A O 1
ATOM 1219 N N . LYS A 1 156 ? -22.026 7.173 -0.017 1.00 60.72 156 LYS A N 1
ATOM 1220 C CA . LYS A 1 156 ? -22.099 7.504 -1.455 1.00 60.72 156 LYS A CA 1
ATOM 1221 C C . LYS A 1 156 ? -20.712 7.725 -2.051 1.00 60.72 156 LYS A C 1
ATOM 1223 O O . LYS A 1 156 ? -20.462 7.369 -3.198 1.00 60.72 156 LYS A O 1
ATOM 1228 N N . VAL A 1 157 ? -19.811 8.282 -1.250 1.00 63.97 157 VAL A N 1
ATOM 1229 C CA . VAL A 1 157 ? -18.433 8.583 -1.639 1.00 63.97 157 VAL A CA 1
ATOM 1230 C C . VAL A 1 157 ? -17.609 7.297 -1.834 1.00 63.97 157 VAL A C 1
ATOM 1232 O O . VAL A 1 157 ? -16.893 7.184 -2.827 1.00 63.97 157 VAL A O 1
ATOM 1235 N N . SER A 1 158 ? -17.782 6.278 -0.981 1.00 62.62 158 SER A N 1
ATOM 1236 C CA . SER A 1 158 ? -17.100 4.979 -1.113 1.00 62.62 158 SER A CA 1
ATOM 1237 C C . SER A 1 158 ? -17.418 4.249 -2.424 1.00 62.62 158 SER A C 1
ATOM 1239 O O . SER A 1 158 ? -16.544 3.567 -2.955 1.00 62.62 158 SER A O 1
ATOM 1241 N N . PHE A 1 159 ? -18.621 4.418 -2.988 1.00 70.94 159 PHE A N 1
ATOM 1242 C CA . PHE A 1 159 ? -18.975 3.814 -4.280 1.00 70.94 159 PHE A CA 1
ATOM 1243 C C . PHE A 1 159 ? -18.161 4.406 -5.442 1.00 70.94 159 PHE A C 1
ATOM 1245 O O . PHE A 1 159 ? -17.708 3.672 -6.317 1.00 70.94 159 PHE A O 1
ATOM 1252 N N . SER A 1 160 ? -17.899 5.716 -5.419 1.00 73.69 160 SER A N 1
ATOM 1253 C CA . SER A 1 160 ? -17.046 6.387 -6.411 1.00 73.69 160 SER A CA 1
ATOM 1254 C C . SER A 1 160 ? -15.557 6.059 -6.243 1.00 73.69 160 SER A C 1
ATOM 1256 O O . SER A 1 160 ? -14.783 6.202 -7.186 1.00 73.69 160 SER A O 1
ATOM 1258 N N . PHE A 1 161 ? -15.141 5.597 -5.062 1.00 82.19 161 PHE A N 1
ATOM 1259 C CA . PHE A 1 161 ? -13.747 5.261 -4.757 1.00 82.19 161 PHE A CA 1
ATOM 1260 C C . PHE A 1 161 ? -13.329 3.879 -5.267 1.00 82.19 161 PHE A C 1
ATOM 1262 O O . PHE A 1 161 ? -12.195 3.703 -5.716 1.00 82.19 161 PHE A O 1
ATOM 1269 N N . SER A 1 162 ? -14.241 2.903 -5.262 1.00 84.12 162 SER A N 1
ATOM 1270 C CA . SER A 1 162 ? -13.973 1.552 -5.770 1.00 84.12 162 SER A CA 1
ATOM 1271 C C . SER A 1 162 ? -13.454 1.502 -7.222 1.00 84.12 162 SER A C 1
ATOM 1273 O O . SER A 1 162 ? -12.440 0.833 -7.442 1.00 84.12 162 SER A O 1
ATOM 1275 N N . PRO A 1 163 ? -14.050 2.197 -8.219 1.00 90.00 163 PRO A N 1
ATOM 1276 C CA . PRO A 1 163 ? -13.537 2.171 -9.591 1.00 90.00 163 PRO A CA 1
ATOM 1277 C C . PRO A 1 163 ? -12.158 2.830 -9.723 1.00 90.00 163 PRO A C 1
ATOM 1279 O O . PRO A 1 163 ? -11.333 2.351 -10.498 1.00 90.00 163 PRO A O 1
ATOM 1282 N N . ILE A 1 164 ? -11.869 3.874 -8.937 1.00 90.06 164 ILE A N 1
ATOM 1283 C CA . ILE A 1 164 ? -10.553 4.536 -8.920 1.00 90.06 164 ILE A CA 1
ATOM 1284 C C . ILE A 1 164 ? -9.478 3.553 -8.443 1.00 90.06 164 ILE A C 1
ATOM 1286 O O . ILE A 1 164 ? -8.437 3.419 -9.084 1.00 90.06 164 ILE A O 1
ATOM 1290 N N . MET A 1 165 ? -9.743 2.818 -7.358 1.00 90.75 165 ME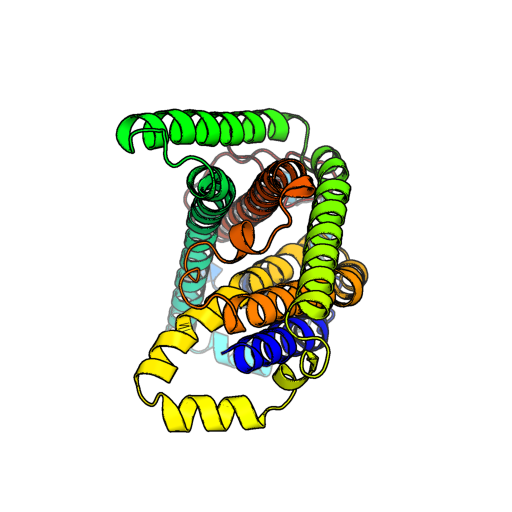T A N 1
ATOM 1291 C CA . MET A 1 165 ? -8.798 1.829 -6.831 1.00 90.75 165 MET A CA 1
ATOM 1292 C C . MET A 1 165 ? -8.620 0.630 -7.766 1.00 90.75 165 MET A C 1
ATOM 1294 O O . MET A 1 165 ? -7.499 0.147 -7.931 1.00 90.75 165 MET A O 1
ATOM 1298 N N . LEU A 1 166 ? -9.690 0.172 -8.425 1.00 92.56 166 LEU A N 1
ATOM 1299 C CA . LEU A 1 166 ? -9.595 -0.857 -9.464 1.00 92.56 166 LEU A CA 1
ATOM 1300 C C . LEU A 1 166 ? -8.711 -0.395 -10.624 1.00 92.56 166 LEU A C 1
ATOM 1302 O O . LEU A 1 166 ? -7.800 -1.123 -11.016 1.00 92.56 166 LEU A O 1
ATOM 1306 N N . LEU A 1 167 ? -8.924 0.820 -11.137 1.00 94.25 167 LEU A N 1
ATOM 1307 C CA . LEU A 1 167 ? -8.086 1.406 -12.187 1.00 94.25 167 LEU A CA 1
ATOM 1308 C C . LEU A 1 167 ? -6.628 1.538 -11.742 1.00 94.25 167 LEU A C 1
ATOM 1310 O O . LEU A 1 167 ? -5.725 1.222 -12.512 1.00 94.25 167 LEU A O 1
ATOM 1314 N N . TRP A 1 168 ? -6.381 1.942 -10.497 1.00 94.19 168 TRP A N 1
ATOM 1315 C CA . TRP A 1 168 ? -5.036 2.039 -9.935 1.00 94.19 168 TRP A CA 1
ATOM 1316 C C . TRP A 1 168 ? -4.312 0.689 -9.889 1.00 94.19 168 TRP A C 1
ATOM 1318 O O . TRP A 1 168 ? -3.223 0.552 -10.453 1.00 94.19 168 TRP A O 1
ATOM 1328 N N . PHE A 1 169 ? -4.908 -0.329 -9.262 1.00 94.69 169 PHE A N 1
ATOM 1329 C CA . PHE A 1 169 ? -4.263 -1.638 -9.124 1.00 94.69 169 PHE A CA 1
ATOM 1330 C C . PHE A 1 169 ? -4.101 -2.350 -10.469 1.00 94.69 169 PHE A C 1
ATOM 1332 O O . PHE A 1 169 ? -3.069 -2.967 -10.718 1.00 94.69 169 PHE A O 1
ATOM 1339 N N . THR A 1 170 ? -5.070 -2.220 -11.375 1.00 94.50 170 THR A N 1
ATOM 1340 C CA . THR A 1 170 ? -4.964 -2.807 -12.720 1.00 94.50 170 THR A CA 1
ATOM 1341 C C . THR A 1 170 ? -3.920 -2.094 -13.581 1.00 94.50 170 THR A C 1
ATOM 1343 O O . THR A 1 170 ? -3.135 -2.760 -14.261 1.00 94.50 170 THR A O 1
ATOM 1346 N N . SER A 1 171 ? -3.837 -0.761 -13.518 1.00 94.38 171 SER A N 1
ATOM 1347 C CA . SER A 1 171 ? -2.840 0.019 -14.268 1.00 94.38 171 SER A CA 1
ATOM 1348 C C . SER A 1 171 ? -1.419 -0.234 -13.762 1.00 94.38 171 SER A C 1
ATOM 1350 O O . SER A 1 171 ? -0.519 -0.485 -14.562 1.00 94.38 171 SER A O 1
ATOM 1352 N N . THR A 1 172 ? -1.210 -0.240 -12.440 1.00 93.38 172 THR A N 1
ATOM 1353 C CA . THR A 1 172 ? 0.102 -0.546 -11.836 1.00 93.38 172 THR A CA 1
ATOM 1354 C C . THR A 1 172 ? 0.549 -1.976 -12.139 1.00 93.38 172 THR A C 1
ATOM 1356 O O . THR A 1 172 ? 1.687 -2.173 -12.568 1.00 93.38 172 THR A O 1
ATOM 1359 N N . ALA A 1 173 ? -0.353 -2.959 -12.032 1.00 94.44 173 ALA A N 1
ATOM 1360 C CA . ALA A 1 173 ? -0.075 -4.342 -12.412 1.00 94.44 173 ALA A CA 1
ATOM 1361 C C . ALA A 1 173 ? 0.309 -4.463 -13.895 1.00 94.44 173 ALA A C 1
ATOM 1363 O O . ALA A 1 173 ? 1.304 -5.110 -14.221 1.00 94.44 173 ALA A O 1
ATOM 1364 N N . SER A 1 174 ? -0.429 -3.798 -14.790 1.00 93.94 174 SER A N 1
ATOM 1365 C CA . SER A 1 174 ? -0.165 -3.820 -16.237 1.00 93.94 174 SER A CA 1
ATOM 1366 C C . SER A 1 174 ? 1.198 -3.213 -16.582 1.00 93.94 174 SER A C 1
ATOM 1368 O O . SER A 1 174 ? 1.955 -3.788 -17.365 1.00 93.94 174 SER A O 1
ATOM 1370 N N . ILE A 1 175 ? 1.555 -2.085 -15.958 1.00 93.06 175 ILE A N 1
ATOM 1371 C CA . ILE A 1 175 ? 2.877 -1.458 -16.112 1.00 93.06 175 ILE A CA 1
ATOM 1372 C C . ILE A 1 175 ? 3.973 -2.365 -15.539 1.00 93.06 175 ILE A C 1
ATOM 1374 O O . ILE A 1 175 ? 5.029 -2.520 -16.153 1.00 93.06 175 ILE A O 1
ATOM 1378 N N . GLY A 1 176 ? 3.715 -3.008 -14.398 1.00 91.31 176 GLY A N 1
ATOM 1379 C CA . GLY A 1 176 ? 4.612 -3.987 -13.792 1.00 91.31 176 GLY A CA 1
ATOM 1380 C C . GLY A 1 176 ? 4.924 -5.153 -14.734 1.00 91.31 176 GLY A C 1
ATOM 1381 O O . GLY A 1 176 ? 6.093 -5.463 -14.962 1.00 91.31 176 GLY A O 1
ATOM 1382 N N . VAL A 1 177 ? 3.892 -5.734 -15.356 1.00 91.69 177 VAL A N 1
ATOM 1383 C CA . VAL A 1 177 ? 4.021 -6.804 -16.362 1.00 91.69 177 VAL A CA 1
ATOM 1384 C C . VAL A 1 177 ? 4.763 -6.315 -17.608 1.00 91.69 177 VAL A C 1
ATOM 1386 O O . VAL A 1 177 ? 5.679 -6.989 -18.078 1.00 91.69 177 VAL A O 1
ATOM 1389 N N . TYR A 1 178 ? 4.434 -5.130 -18.127 1.00 91.81 178 TYR A N 1
ATOM 1390 C CA . TYR A 1 178 ? 5.146 -4.547 -19.267 1.00 91.81 178 TYR A CA 1
ATOM 1391 C C . TYR A 1 178 ? 6.646 -4.381 -18.976 1.00 91.81 178 TYR A C 1
ATOM 1393 O O . TYR A 1 178 ? 7.489 -4.764 -19.791 1.00 91.81 178 TYR A O 1
ATOM 1401 N N . ASN A 1 179 ? 6.995 -3.870 -17.793 1.00 90.06 179 ASN A N 1
ATOM 1402 C CA . ASN A 1 179 ? 8.387 -3.697 -17.389 1.00 90.06 179 ASN A CA 1
ATOM 1403 C C . ASN A 1 179 ? 9.101 -5.035 -17.177 1.00 90.06 179 ASN A C 1
ATOM 1405 O O . ASN A 1 179 ? 10.257 -5.181 -17.577 1.00 90.06 179 ASN A O 1
ATOM 1409 N N . ALA A 1 180 ? 8.410 -6.029 -16.621 1.00 87.25 180 ALA A N 1
ATOM 1410 C CA . ALA A 1 180 ? 8.929 -7.384 -16.491 1.00 87.25 180 ALA A CA 1
ATOM 1411 C C . ALA A 1 180 ? 9.335 -7.968 -17.852 1.00 87.25 180 ALA A C 1
ATOM 1413 O O . ALA A 1 180 ? 10.472 -8.410 -18.022 1.00 87.25 180 ALA A O 1
ATOM 1414 N N . ILE A 1 181 ? 8.433 -7.900 -18.836 1.00 88.06 181 ILE A N 1
ATOM 1415 C CA . ILE A 1 181 ? 8.646 -8.457 -20.178 1.00 88.06 181 ILE A CA 1
ATOM 1416 C C . ILE A 1 181 ? 9.740 -7.687 -20.926 1.00 88.06 181 ILE A C 1
ATOM 1418 O O . ILE A 1 181 ? 10.607 -8.292 -21.555 1.00 88.06 181 ILE A O 1
ATOM 1422 N N . LYS A 1 182 ? 9.734 -6.353 -20.847 1.00 86.94 182 LYS A N 1
ATOM 1423 C CA . LYS A 1 182 ? 10.666 -5.503 -21.596 1.00 86.94 182 LYS A CA 1
ATOM 1424 C C . LYS A 1 182 ? 12.096 -5.547 -21.060 1.00 86.94 182 LYS A C 1
ATOM 1426 O O . LYS A 1 182 ? 13.053 -5.514 -21.838 1.00 86.94 182 LYS A O 1
ATOM 1431 N N . TYR A 1 183 ? 12.263 -5.548 -19.739 1.00 82.94 183 TYR A N 1
ATOM 1432 C CA . TYR A 1 183 ? 13.581 -5.389 -19.128 1.00 82.94 183 TYR A CA 1
ATOM 1433 C C . TYR A 1 183 ? 14.200 -6.718 -18.696 1.00 82.94 183 TYR A C 1
ATOM 1435 O O . TYR A 1 183 ? 15.414 -6.865 -18.861 1.00 82.94 183 TYR A O 1
ATOM 1443 N N . TYR A 1 184 ? 13.420 -7.681 -18.186 1.00 77.06 184 TYR A N 1
ATOM 1444 C CA . TYR A 1 184 ? 13.987 -8.893 -17.581 1.00 77.06 184 TYR A CA 1
ATOM 1445 C C . TYR A 1 184 ? 13.049 -10.131 -17.603 1.00 77.06 184 TYR A C 1
ATOM 1447 O O . TYR A 1 184 ? 12.699 -10.665 -16.546 1.00 77.06 184 TYR A O 1
ATOM 1455 N N . PRO A 1 185 ? 12.659 -10.638 -18.792 1.00 69.94 185 PRO A N 1
ATOM 1456 C CA . PRO A 1 185 ? 11.618 -11.665 -18.933 1.00 69.94 185 PRO A CA 1
ATOM 1457 C C . PRO A 1 185 ? 11.999 -13.036 -18.346 1.00 69.94 185 PRO A C 1
ATOM 1459 O O . PRO A 1 185 ? 11.175 -13.693 -17.718 1.00 69.94 185 PRO A O 1
ATOM 1462 N N . THR A 1 186 ? 13.254 -13.472 -18.486 1.00 64.94 186 THR A N 1
ATOM 1463 C CA . THR A 1 186 ? 13.712 -14.826 -18.106 1.00 64.94 186 THR A CA 1
ATOM 1464 C C . THR A 1 186 ? 13.948 -15.020 -16.610 1.00 64.94 186 THR A C 1
ATOM 1466 O O . THR A 1 186 ? 14.164 -16.138 -16.149 1.00 64.94 186 THR A O 1
ATOM 1469 N N . ALA A 1 187 ? 13.958 -13.940 -15.834 1.00 61.12 187 ALA A N 1
ATOM 1470 C CA . ALA A 1 187 ? 14.362 -13.975 -14.434 1.00 61.12 187 ALA A CA 1
ATOM 1471 C C . ALA A 1 187 ? 13.459 -13.135 -13.528 1.00 61.12 187 ALA A C 1
ATOM 1473 O O . ALA A 1 187 ? 13.798 -12.909 -12.366 1.00 61.12 187 ALA A O 1
ATOM 1474 N N . PHE A 1 188 ? 12.283 -12.748 -14.032 1.00 68.12 188 PHE A N 1
ATOM 1475 C CA . PHE A 1 188 ? 11.260 -12.066 -13.253 1.00 68.12 188 PHE A CA 1
ATOM 1476 C C . PHE A 1 188 ? 10.958 -12.822 -11.956 1.00 68.12 188 PHE A C 1
ATOM 1478 O O . PHE A 1 188 ? 11.078 -12.250 -10.888 1.00 68.12 188 PHE A O 1
ATOM 1485 N N . PHE A 1 189 ? 10.726 -14.134 -12.003 1.00 69.44 189 PHE A N 1
ATOM 1486 C CA . PHE A 1 189 ? 10.384 -14.918 -10.809 1.00 69.44 189 PHE A CA 1
ATOM 1487 C C . PHE A 1 189 ? 11.555 -15.231 -9.863 1.00 69.44 189 PHE A C 1
ATOM 1489 O O . PHE A 1 189 ? 11.339 -15.847 -8.820 1.00 69.44 189 PHE A O 1
ATOM 1496 N N . LYS A 1 190 ? 12.792 -14.792 -10.151 1.00 75.56 190 LYS A N 1
ATOM 1497 C CA . LYS A 1 190 ? 13.932 -15.065 -9.253 1.00 75.56 190 LYS A CA 1
ATOM 1498 C C . LYS A 1 190 ? 13.754 -14.440 -7.870 1.00 75.56 190 LYS A C 1
ATOM 1500 O O . LYS A 1 190 ? 14.276 -14.984 -6.903 1.00 75.56 190 LYS A O 1
ATOM 1505 N N . PHE A 1 191 ? 12.976 -13.359 -7.745 1.00 74.50 191 PHE A N 1
ATOM 1506 C CA . PHE A 1 191 ? 12.694 -12.759 -6.438 1.00 74.50 191 PHE A CA 1
ATOM 1507 C C . PHE A 1 191 ? 11.893 -13.669 -5.496 1.00 74.50 191 PHE A C 1
ATOM 1509 O O . PHE A 1 191 ? 11.850 -13.386 -4.305 1.00 74.50 191 PHE A O 1
ATOM 1516 N N . ILE A 1 192 ? 11.281 -14.748 -5.994 1.00 81.06 192 ILE A N 1
ATOM 1517 C CA . ILE A 1 192 ? 10.533 -15.697 -5.161 1.00 81.06 192 ILE A CA 1
ATOM 1518 C C . ILE A 1 192 ? 11.482 -16.564 -4.321 1.00 81.06 192 ILE A C 1
ATOM 1520 O O . ILE A 1 192 ? 11.127 -16.949 -3.208 1.00 81.06 192 ILE A O 1
ATOM 1524 N N . SER A 1 193 ? 12.705 -16.839 -4.792 1.00 81.88 193 SER A N 1
ATOM 1525 C CA . SER A 1 193 ? 13.655 -17.638 -4.007 1.00 81.88 193 SER A CA 1
ATOM 1526 C C . SER A 1 193 ? 14.079 -16.903 -2.726 1.00 81.88 193 SER A C 1
ATOM 1528 O O . SER A 1 193 ? 14.402 -15.708 -2.738 1.00 81.88 193 SER A O 1
ATOM 1530 N N . GLN A 1 194 ? 14.080 -17.651 -1.618 1.00 80.62 194 GLN A N 1
ATOM 1531 C CA . GLN A 1 194 ? 14.542 -17.208 -0.300 1.00 80.62 194 GLN A CA 1
ATOM 1532 C C . GLN A 1 194 ? 16.071 -17.092 -0.226 1.00 80.62 194 GLN A C 1
ATOM 1534 O O . GLN A 1 194 ? 16.584 -16.337 0.599 1.00 80.62 194 GLN A O 1
ATOM 1539 N N . ASP A 1 195 ? 16.813 -17.749 -1.121 1.00 82.25 195 ASP A N 1
ATOM 1540 C CA . ASP A 1 195 ? 18.283 -17.745 -1.117 1.00 82.25 195 ASP A CA 1
ATOM 1541 C C . ASP A 1 195 ? 18.841 -16.325 -1.288 1.00 82.25 195 ASP A C 1
ATOM 1543 O O . ASP A 1 195 ? 19.844 -15.943 -0.683 1.00 82.25 195 ASP A O 1
ATOM 1547 N N . PHE A 1 196 ? 18.131 -15.485 -2.048 1.00 83.25 196 PHE A N 1
ATOM 1548 C CA . PHE A 1 196 ? 18.483 -14.081 -2.245 1.00 83.25 196 PHE A CA 1
ATOM 1549 C C . PHE A 1 196 ? 18.386 -13.239 -0.970 1.00 83.25 196 PHE A C 1
ATOM 1551 O O . PHE A 1 196 ? 19.040 -12.200 -0.892 1.00 83.25 196 PHE A O 1
ATOM 1558 N N . ILE A 1 197 ? 17.596 -13.657 0.023 1.00 83.62 197 ILE A N 1
ATOM 1559 C CA . ILE A 1 197 ? 17.538 -12.993 1.331 1.00 83.62 197 ILE A CA 1
ATOM 1560 C C . ILE A 1 197 ? 18.828 -13.266 2.097 1.00 83.62 197 ILE A C 1
ATOM 1562 O O . ILE A 1 197 ? 19.460 -12.332 2.589 1.00 83.62 197 ILE A O 1
ATOM 1566 N N . TYR A 1 198 ? 19.249 -14.531 2.146 1.00 84.50 198 TYR A N 1
ATOM 1567 C CA . TYR A 1 198 ? 20.489 -14.918 2.812 1.00 84.50 198 TYR A CA 1
ATOM 1568 C C . TYR A 1 198 ? 21.703 -14.242 2.163 1.00 84.50 198 TYR A C 1
ATOM 1570 O O . TYR A 1 198 ? 22.519 -13.636 2.855 1.00 84.50 198 TYR A O 1
ATOM 1578 N N . ILE A 1 199 ? 21.778 -14.261 0.828 1.00 85.81 199 ILE A N 1
ATOM 1579 C CA . ILE A 1 199 ? 22.849 -13.593 0.072 1.00 85.81 199 ILE A CA 1
ATOM 1580 C C . ILE A 1 199 ? 22.843 -12.080 0.335 1.00 85.81 199 ILE A C 1
ATOM 1582 O O . ILE A 1 199 ? 23.903 -11.482 0.506 1.00 85.81 199 ILE A O 1
ATOM 1586 N N . PHE A 1 200 ? 21.665 -11.456 0.413 1.00 84.94 200 PHE A N 1
ATOM 1587 C CA . PHE A 1 200 ? 21.545 -10.026 0.692 1.00 84.94 200 PHE A CA 1
ATOM 1588 C C . PHE A 1 200 ? 22.112 -9.654 2.067 1.00 84.94 200 PHE A C 1
ATOM 1590 O O . PHE A 1 200 ? 22.908 -8.723 2.156 1.00 84.94 200 PHE A O 1
ATOM 1597 N N . PHE A 1 201 ? 21.757 -10.388 3.125 1.00 87.25 201 PHE A N 1
ATOM 1598 C CA . PHE A 1 201 ? 22.294 -10.114 4.462 1.00 87.25 201 PHE A CA 1
ATOM 1599 C C . PHE A 1 201 ? 23.777 -10.456 4.585 1.00 87.25 201 PHE A C 1
ATOM 1601 O O . PHE A 1 201 ? 24.516 -9.718 5.233 1.00 87.25 201 PHE A O 1
ATOM 1608 N N . LYS A 1 202 ? 24.231 -11.525 3.922 1.00 88.44 202 LYS A N 1
ATOM 1609 C CA . LYS A 1 202 ? 25.648 -11.895 3.891 1.00 88.44 202 LYS A CA 1
ATOM 1610 C C . LYS A 1 202 ? 26.511 -10.811 3.237 1.00 88.44 202 LYS A C 1
ATOM 1612 O O . LYS A 1 202 ? 27.601 -10.540 3.726 1.00 88.44 202 LYS A O 1
ATOM 1617 N N . ASN A 1 203 ? 26.022 -10.194 2.162 1.00 87.81 203 ASN A N 1
ATOM 1618 C CA . ASN A 1 203 ? 26.781 -9.195 1.408 1.00 87.81 203 ASN A CA 1
ATOM 1619 C C . ASN A 1 203 ? 26.680 -7.784 2.004 1.00 87.81 203 ASN A C 1
ATOM 1621 O O . ASN A 1 203 ? 27.653 -7.039 1.943 1.00 87.81 203 ASN A O 1
ATOM 1625 N N . ASN A 1 204 ? 25.527 -7.411 2.571 1.00 84.44 204 ASN A N 1
ATOM 1626 C CA . ASN A 1 204 ? 25.271 -6.033 3.005 1.00 84.44 204 ASN A CA 1
ATOM 1627 C C . ASN A 1 204 ? 25.409 -5.810 4.520 1.00 84.44 204 ASN A C 1
ATOM 1629 O O . ASN A 1 204 ? 25.353 -4.660 4.948 1.00 84.44 204 ASN A O 1
ATOM 1633 N N . GLY A 1 205 ? 25.560 -6.862 5.335 1.00 86.12 205 GLY A N 1
ATOM 1634 C CA . GLY A 1 205 ? 25.831 -6.749 6.773 1.00 86.12 205 GLY A CA 1
ATOM 1635 C C . GLY A 1 205 ? 24.915 -5.749 7.493 1.00 86.12 205 GLY A C 1
ATOM 1636 O O . GLY A 1 205 ? 23.694 -5.907 7.497 1.00 86.12 205 GLY A O 1
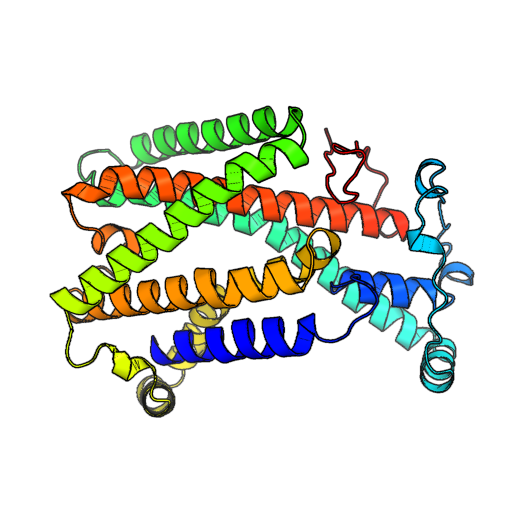ATOM 1637 N N . THR A 1 206 ? 25.506 -4.702 8.079 1.00 84.94 206 THR A N 1
ATOM 1638 C CA . THR A 1 206 ? 24.814 -3.625 8.816 1.00 84.94 206 THR A C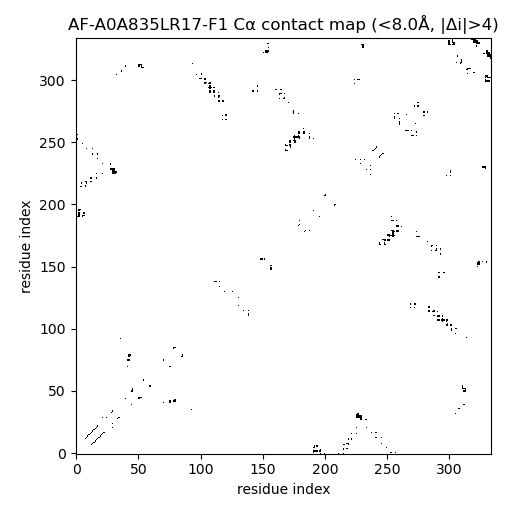A 1
ATOM 1639 C C . THR A 1 206 ? 23.906 -2.769 7.929 1.00 84.94 206 THR A C 1
ATOM 1641 O O . THR A 1 206 ? 22.772 -2.497 8.309 1.00 84.94 206 THR A O 1
ATOM 1644 N N . THR A 1 207 ? 24.327 -2.427 6.709 1.00 85.56 207 THR A N 1
ATOM 1645 C CA . THR A 1 207 ? 23.494 -1.687 5.740 1.00 85.56 207 THR A CA 1
ATOM 1646 C C . THR A 1 207 ? 22.256 -2.491 5.329 1.00 85.56 207 THR A C 1
ATOM 1648 O O . THR A 1 207 ? 21.195 -1.936 5.048 1.00 85.56 207 THR A O 1
ATOM 1651 N N . GLY A 1 208 ? 22.357 -3.825 5.329 1.00 83.50 208 GLY A N 1
ATOM 1652 C CA . GLY A 1 208 ? 21.212 -4.711 5.114 1.00 83.50 208 GLY A CA 1
ATOM 1653 C C . GLY A 1 208 ? 20.125 -4.555 6.184 1.00 83.50 208 GLY A C 1
ATOM 1654 O O . GLY A 1 208 ? 18.940 -4.616 5.853 1.00 83.50 208 GLY A O 1
ATOM 1655 N N . TRP A 1 209 ? 20.516 -4.304 7.439 1.00 84.75 209 TRP A N 1
ATOM 1656 C CA . TRP A 1 209 ? 19.589 -4.050 8.546 1.00 84.75 209 TRP A CA 1
ATOM 1657 C C . TRP A 1 209 ? 18.901 -2.691 8.433 1.00 84.75 209 TRP A C 1
ATOM 1659 O O . TRP A 1 209 ? 17.694 -2.610 8.641 1.00 84.75 209 TRP A O 1
ATOM 1669 N N . GLU A 1 210 ? 19.626 -1.643 8.043 1.00 86.94 210 GLU A N 1
ATOM 1670 C CA . GLU A 1 210 ? 19.039 -0.313 7.823 1.00 86.94 210 GLU A CA 1
ATOM 1671 C C . GLU A 1 210 ? 17.982 -0.343 6.707 1.00 86.94 210 GLU A C 1
ATOM 1673 O O . GLU A 1 210 ? 16.875 0.176 6.864 1.00 86.94 210 GLU A O 1
ATOM 1678 N N . LEU A 1 211 ? 18.272 -1.047 5.607 1.00 85.88 211 LEU A N 1
ATOM 1679 C CA . LEU A 1 211 ? 17.344 -1.212 4.483 1.00 85.88 211 LEU A CA 1
ATOM 1680 C C . LEU A 1 211 ? 16.089 -2.024 4.836 1.00 85.88 211 LEU A C 1
ATOM 1682 O O . LEU A 1 211 ? 15.088 -1.938 4.118 1.00 85.88 211 LEU A O 1
ATOM 1686 N N . LEU A 1 212 ? 16.106 -2.789 5.932 1.00 85.62 212 LEU A N 1
ATOM 1687 C CA . LEU A 1 212 ? 14.925 -3.503 6.410 1.00 85.62 212 LEU A CA 1
ATOM 1688 C C . LEU A 1 212 ? 13.821 -2.528 6.841 1.00 85.62 212 LEU A C 1
ATOM 1690 O O . LEU A 1 212 ? 12.648 -2.826 6.624 1.00 85.62 212 LEU A O 1
ATOM 1694 N N . GLY A 1 213 ? 14.173 -1.344 7.356 1.00 84.69 213 GLY A N 1
ATOM 1695 C CA . GLY A 1 213 ? 13.201 -0.292 7.672 1.00 84.69 213 GLY A CA 1
ATOM 1696 C C . GLY A 1 213 ? 12.367 0.106 6.450 1.00 84.69 213 GLY A C 1
ATOM 1697 O O . GLY A 1 213 ? 11.140 0.153 6.515 1.00 84.69 213 GLY A O 1
ATOM 1698 N N . THR A 1 214 ? 13.011 0.266 5.291 1.00 83.69 214 THR A N 1
ATOM 1699 C CA . THR A 1 214 ? 12.333 0.553 4.016 1.00 83.69 214 THR A CA 1
ATOM 1700 C C . THR A 1 214 ? 11.430 -0.597 3.560 1.00 83.69 214 THR A C 1
ATOM 1702 O O . THR A 1 214 ? 10.375 -0.369 2.971 1.00 83.69 214 THR A O 1
ATOM 1705 N N . VAL A 1 215 ? 11.810 -1.846 3.849 1.00 87.44 215 VAL A N 1
A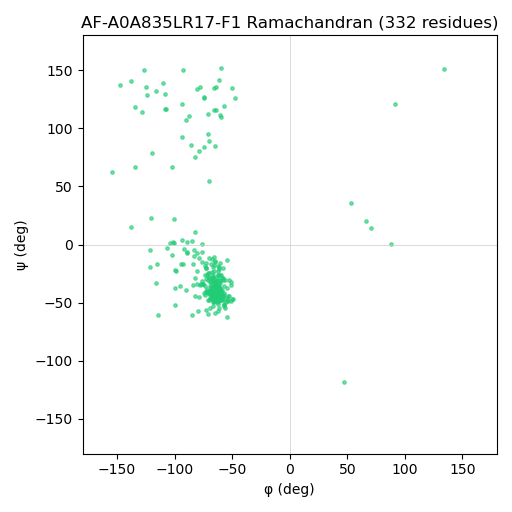TOM 1706 C CA . VAL A 1 215 ? 10.973 -3.023 3.558 1.00 87.44 215 VAL A CA 1
ATOM 1707 C C . VAL A 1 215 ? 9.732 -3.050 4.457 1.00 87.44 215 VAL A C 1
ATOM 1709 O O . VAL A 1 215 ? 8.639 -3.341 3.973 1.00 87.44 215 VAL A O 1
ATOM 1712 N N . VAL A 1 216 ? 9.871 -2.695 5.738 1.00 85.62 216 VAL A N 1
ATOM 1713 C CA . VAL A 1 216 ? 8.747 -2.600 6.685 1.00 85.62 216 VAL A CA 1
ATOM 1714 C C . VAL A 1 216 ? 7.762 -1.497 6.284 1.00 85.62 216 VAL A C 1
ATOM 1716 O O . VAL A 1 216 ? 6.557 -1.680 6.417 1.00 85.62 216 VAL A O 1
ATOM 1719 N N . LEU A 1 217 ? 8.220 -0.394 5.687 1.00 84.50 217 LEU A N 1
ATOM 1720 C CA . LEU A 1 217 ? 7.314 0.641 5.168 1.00 84.50 217 LEU A CA 1
ATOM 1721 C C . LEU A 1 217 ? 6.364 0.134 4.066 1.00 84.50 217 LEU A C 1
ATOM 1723 O O . LEU A 1 217 ? 5.322 0.735 3.839 1.00 84.50 217 LEU A O 1
ATOM 1727 N N . CYS A 1 218 ? 6.668 -0.987 3.403 1.00 84.69 218 CYS A N 1
ATOM 1728 C CA . CYS A 1 218 ? 5.784 -1.558 2.381 1.00 84.69 218 CYS A CA 1
ATOM 1729 C C . CYS A 1 218 ? 4.555 -2.280 2.970 1.00 84.69 218 CYS A C 1
ATOM 1731 O O . CYS A 1 218 ? 3.616 -2.571 2.232 1.00 84.69 218 CYS A O 1
ATOM 1733 N N . ILE A 1 219 ? 4.552 -2.599 4.272 1.00 84.19 219 ILE A N 1
ATOM 1734 C CA . ILE A 1 219 ? 3.449 -3.316 4.940 1.00 84.19 219 ILE A CA 1
ATOM 1735 C C . ILE A 1 219 ? 2.588 -2.436 5.846 1.00 84.19 219 ILE A C 1
ATOM 1737 O O . ILE A 1 219 ? 1.607 -2.939 6.387 1.00 84.19 219 ILE A O 1
ATOM 1741 N N . THR A 1 220 ? 2.908 -1.153 6.015 1.00 80.25 220 THR A N 1
ATOM 1742 C CA . THR A 1 220 ? 2.171 -0.247 6.919 1.00 80.25 220 THR A CA 1
ATOM 1743 C C . THR A 1 220 ? 0.684 -0.146 6.559 1.00 80.25 220 THR A C 1
ATOM 1745 O O . THR A 1 220 ? -0.165 -0.074 7.439 1.00 80.25 220 THR A O 1
ATOM 1748 N N . GLY A 1 221 ? 0.330 -0.295 5.278 1.00 74.44 221 GLY A N 1
ATOM 1749 C CA . GLY A 1 221 ? -1.069 -0.359 4.835 1.00 74.44 221 GLY A CA 1
ATOM 1750 C C . GLY A 1 221 ? -1.845 -1.616 5.268 1.00 74.44 221 GLY A C 1
ATOM 1751 O O . GLY A 1 221 ? -3.074 -1.616 5.232 1.00 74.44 221 GLY A O 1
ATOM 1752 N N . ALA A 1 222 ? -1.174 -2.694 5.695 1.00 73.88 222 ALA A N 1
ATOM 1753 C CA . ALA A 1 222 ? -1.846 -3.915 6.153 1.00 73.88 222 ALA A CA 1
ATOM 1754 C C . ALA A 1 222 ? -2.553 -3.728 7.508 1.00 73.88 222 ALA A C 1
ATOM 1756 O O . ALA A 1 222 ? -3.514 -4.438 7.802 1.00 73.88 222 ALA A O 1
ATOM 1757 N N . GLU A 1 223 ? -2.107 -2.767 8.323 1.00 67.94 223 GLU A N 1
ATOM 1758 C CA . GLU A 1 223 ? -2.740 -2.435 9.603 1.00 67.94 223 GLU A CA 1
ATOM 1759 C C . GLU A 1 223 ? -4.073 -1.711 9.401 1.00 67.94 223 GLU A C 1
ATOM 1761 O O . GLU A 1 223 ? -5.060 -2.065 10.048 1.00 67.94 223 GLU A O 1
ATOM 1766 N N . ALA A 1 224 ? -4.137 -0.799 8.424 1.00 66.94 224 ALA A N 1
ATOM 1767 C CA . ALA A 1 224 ? -5.369 -0.115 8.033 1.00 66.94 224 ALA A CA 1
ATOM 1768 C C . ALA A 1 224 ? -6.460 -1.108 7.577 1.00 66.94 224 ALA A C 1
ATOM 1770 O O . ALA A 1 224 ? -7.625 -0.996 7.961 1.00 66.94 224 ALA A O 1
ATOM 1771 N N . MET A 1 225 ? -6.065 -2.161 6.849 1.00 69.31 225 MET A N 1
ATOM 1772 C CA . MET A 1 225 ? -6.973 -3.243 6.448 1.00 69.31 225 MET A CA 1
ATOM 1773 C C . MET A 1 225 ? -7.590 -3.972 7.655 1.00 69.31 225 MET A C 1
ATOM 1775 O O . MET A 1 225 ? -8.708 -4.478 7.569 1.00 69.31 225 MET A O 1
ATOM 1779 N N . PHE A 1 226 ? -6.875 -4.044 8.783 1.00 62.78 226 PHE A N 1
ATOM 1780 C CA . PHE A 1 226 ? -7.379 -4.682 9.998 1.00 62.78 226 PHE A CA 1
ATOM 1781 C C . PHE A 1 226 ? -8.358 -3.792 10.769 1.00 62.78 226 PHE A C 1
ATOM 1783 O O . PHE A 1 226 ? -9.320 -4.303 11.340 1.00 62.78 226 PHE A O 1
ATOM 1790 N N . THR A 1 227 ? -8.152 -2.473 10.771 1.00 59.00 227 THR A N 1
ATOM 1791 C CA . THR A 1 227 ? -9.125 -1.518 11.328 1.00 59.00 227 THR A CA 1
ATOM 1792 C C . THR A 1 227 ? -10.425 -1.462 10.521 1.00 59.00 227 THR A C 1
ATOM 1794 O O . THR A 1 227 ? -11.487 -1.248 11.102 1.00 59.00 227 THR A O 1
ATOM 1797 N N . ASP A 1 228 ? -10.375 -1.755 9.219 1.00 60.50 228 ASP A N 1
ATOM 1798 C CA . ASP A 1 228 ? -11.543 -1.733 8.327 1.00 60.50 228 ASP A CA 1
ATOM 1799 C C . ASP A 1 228 ? -12.500 -2.932 8.477 1.00 60.50 228 ASP A C 1
ATOM 1801 O O . ASP A 1 228 ? -13.596 -2.916 7.903 1.00 60.50 228 ASP A O 1
ATOM 1805 N N . LEU A 1 229 ? -12.167 -3.952 9.283 1.00 55.72 229 LEU A N 1
ATOM 1806 C CA . LEU A 1 229 ? -13.115 -5.035 9.592 1.00 55.72 229 LEU A CA 1
ATOM 1807 C C . LEU A 1 229 ? -14.401 -4.530 10.262 1.00 55.72 229 LEU A C 1
ATOM 1809 O O . LEU A 1 229 ? -15.439 -5.164 10.110 1.00 55.72 229 LEU A O 1
ATOM 1813 N N . GLY A 1 230 ? -14.361 -3.387 10.956 1.00 52.34 230 GLY A N 1
ATOM 1814 C CA . GLY A 1 230 ? -15.561 -2.773 11.536 1.00 52.34 230 GLY A CA 1
ATOM 1815 C C . GLY A 1 230 ? -16.558 -2.240 10.496 1.00 52.34 230 GLY A C 1
ATOM 1816 O O . GLY A 1 230 ? -17.693 -1.917 10.840 1.00 52.34 230 GLY A O 1
ATOM 1817 N N . HIS A 1 231 ? -16.153 -2.145 9.226 1.00 53.62 231 HIS A N 1
ATOM 1818 C CA . HIS A 1 231 ? -16.940 -1.554 8.142 1.00 53.62 231 HIS A CA 1
ATOM 1819 C C . HIS A 1 231 ? -17.332 -2.532 7.042 1.00 53.62 231 HIS A C 1
ATOM 1821 O O . HIS A 1 231 ? -18.400 -2.381 6.442 1.00 53.62 231 HIS A O 1
ATOM 1827 N N . PHE A 1 232 ? -16.476 -3.512 6.762 1.00 65.12 232 PHE A N 1
ATOM 1828 C CA . PHE A 1 232 ? -16.628 -4.409 5.625 1.00 65.12 232 PHE A CA 1
ATOM 1829 C C . PHE A 1 232 ? -16.594 -5.874 6.046 1.00 65.12 232 PHE A C 1
ATOM 1831 O O . PHE A 1 232 ? -15.914 -6.269 6.989 1.00 65.12 232 PHE A O 1
ATOM 1838 N N . ASN A 1 233 ? -17.305 -6.709 5.287 1.00 71.19 233 ASN A N 1
ATOM 1839 C CA . ASN A 1 233 ? -17.305 -8.144 5.520 1.00 71.19 233 ASN A CA 1
ATOM 1840 C C . ASN A 1 233 ? -15.903 -8.738 5.291 1.00 71.19 233 ASN A C 1
ATOM 1842 O O . ASN A 1 233 ? -15.254 -8.473 4.275 1.00 71.19 233 ASN A O 1
ATOM 1846 N N . LYS A 1 234 ? -15.479 -9.613 6.205 1.00 73.56 234 LYS A N 1
ATOM 1847 C CA . LYS A 1 234 ? -14.209 -10.347 6.170 1.00 73.56 234 LYS A CA 1
ATOM 1848 C C . LYS A 1 234 ? -13.951 -11.021 4.826 1.00 73.56 234 LYS A C 1
ATOM 1850 O O . LYS A 1 234 ? -12.853 -10.897 4.291 1.00 73.56 234 LYS A O 1
ATOM 1855 N N . THR A 1 235 ? -14.937 -11.722 4.266 1.00 78.38 235 THR A N 1
ATOM 1856 C CA . THR A 1 235 ? -14.757 -12.441 2.994 1.00 78.38 235 THR A CA 1
ATOM 1857 C C . THR A 1 235 ? -14.492 -11.483 1.834 1.00 78.38 235 THR A C 1
ATOM 1859 O O . THR A 1 235 ? -13.640 -11.770 0.996 1.00 78.38 235 THR A O 1
ATOM 1862 N N . SER A 1 236 ? -15.140 -10.315 1.817 1.00 81.44 236 SER A N 1
ATOM 1863 C CA . SER A 1 236 ? -14.899 -9.271 0.816 1.00 81.44 236 SER A CA 1
ATOM 1864 C C . SER A 1 236 ? -13.473 -8.727 0.902 1.00 81.44 236 SER A C 1
ATOM 1866 O O . SER A 1 236 ? -12.805 -8.619 -0.125 1.00 81.44 236 SER A O 1
ATOM 1868 N N . ILE A 1 237 ? -12.979 -8.456 2.118 1.00 79.44 237 ILE A N 1
ATOM 1869 C CA . ILE A 1 237 ? -11.596 -8.006 2.346 1.00 79.44 237 ILE A CA 1
ATOM 1870 C C . ILE A 1 237 ? -10.603 -9.086 1.897 1.00 79.44 237 ILE A C 1
ATOM 1872 O O . ILE A 1 237 ? -9.665 -8.797 1.155 1.00 79.44 237 ILE A O 1
ATOM 1876 N N . GLN A 1 238 ? -10.825 -10.344 2.295 1.00 83.94 238 GLN A N 1
ATOM 1877 C CA . GLN A 1 238 ? -9.942 -11.459 1.943 1.00 83.94 238 GLN A CA 1
ATOM 1878 C C . GLN A 1 238 ? -9.863 -11.673 0.427 1.00 83.94 238 GLN A C 1
ATOM 1880 O O . GLN A 1 238 ? -8.764 -11.849 -0.103 1.00 83.94 238 GLN A O 1
ATOM 1885 N N . MET A 1 239 ? -10.999 -11.628 -0.276 1.00 86.31 239 MET A N 1
ATOM 1886 C CA . MET A 1 239 ? -11.032 -11.766 -1.733 1.00 86.31 239 MET A CA 1
ATOM 1887 C C . MET A 1 239 ? -10.364 -10.578 -2.430 1.00 86.31 239 MET A C 1
ATOM 1889 O O . MET A 1 239 ? -9.5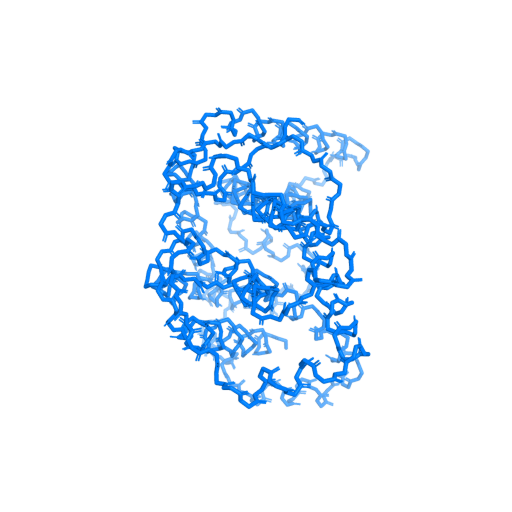10 -10.788 -3.290 1.00 86.31 239 MET A O 1
ATOM 1893 N N . ALA A 1 240 ? -10.689 -9.342 -2.041 1.00 87.44 240 ALA A N 1
ATOM 1894 C CA . ALA A 1 240 ? -10.100 -8.148 -2.644 1.00 87.44 240 ALA A CA 1
ATOM 1895 C C . ALA A 1 240 ? -8.577 -8.107 -2.450 1.00 87.44 240 ALA A C 1
ATOM 1897 O O . ALA A 1 240 ? -7.831 -7.866 -3.401 1.00 87.44 240 ALA A O 1
ATOM 1898 N N . PHE A 1 241 ? -8.094 -8.404 -1.241 1.00 88.19 241 PHE A N 1
ATOM 1899 C CA . PHE A 1 241 ? -6.661 -8.410 -0.984 1.00 88.19 241 PHE A CA 1
ATOM 1900 C C . PHE A 1 241 ? -5.952 -9.528 -1.753 1.00 88.19 241 PHE A C 1
ATOM 1902 O O . PHE A 1 241 ? -4.943 -9.271 -2.404 1.00 88.19 241 PHE A O 1
ATOM 1909 N N . SER A 1 242 ? -6.485 -10.753 -1.723 1.00 88.88 242 SER A N 1
ATOM 1910 C CA . SER A 1 242 ? -5.813 -11.921 -2.311 1.00 88.88 242 SER A CA 1
ATOM 1911 C C . SER A 1 242 ? -5.803 -11.906 -3.839 1.00 88.88 242 SER A C 1
ATOM 1913 O O . SER A 1 242 ? -4.807 -12.304 -4.435 1.00 88.88 242 SER A O 1
ATOM 1915 N N . PHE A 1 243 ? -6.889 -11.454 -4.478 1.00 89.94 243 PHE A N 1
ATOM 1916 C CA . PHE A 1 243 ? -7.039 -11.526 -5.937 1.00 89.94 243 PHE A CA 1
ATOM 1917 C C . PHE A 1 243 ? -6.709 -10.228 -6.674 1.00 89.94 243 PHE A C 1
ATOM 1919 O O . PHE A 1 243 ? -6.387 -10.288 -7.857 1.00 89.94 243 PHE A O 1
ATOM 1926 N N . LEU A 1 244 ? -6.773 -9.069 -6.011 1.00 90.44 244 LEU A N 1
ATOM 1927 C CA . LEU A 1 244 ? -6.506 -7.780 -6.653 1.00 90.44 244 LEU A CA 1
ATOM 1928 C C . LEU A 1 244 ? -5.256 -7.110 -6.083 1.00 90.44 244 LEU A C 1
ATOM 1930 O O . LEU A 1 244 ? -4.299 -6.876 -6.817 1.00 90.44 244 LEU A O 1
ATOM 1934 N N . VAL A 1 245 ? -5.246 -6.813 -4.781 1.00 91.25 245 VAL A N 1
ATOM 1935 C CA . VAL A 1 245 ? -4.201 -5.969 -4.173 1.00 91.25 245 VAL A CA 1
ATOM 1936 C C . VAL A 1 245 ? -2.850 -6.679 -4.153 1.00 91.25 245 VAL A C 1
ATOM 1938 O O . VAL A 1 245 ? -1.873 -6.162 -4.687 1.00 91.25 245 VAL A O 1
ATOM 1941 N N . TYR A 1 246 ? -2.787 -7.878 -3.575 1.00 91.06 246 TYR A N 1
ATOM 1942 C CA . TYR A 1 246 ? -1.556 -8.655 -3.453 1.00 91.06 246 TYR A CA 1
ATOM 1943 C C . TYR A 1 246 ? -0.877 -8.922 -4.809 1.00 91.06 246 TYR A C 1
ATOM 1945 O O . TYR A 1 246 ? 0.286 -8.534 -4.958 1.00 91.06 246 TYR A O 1
ATOM 1953 N N . PRO A 1 247 ? -1.550 -9.502 -5.826 1.00 92.62 247 PRO A N 1
ATOM 1954 C CA . PRO A 1 247 ? -0.906 -9.743 -7.114 1.00 92.62 247 PRO A CA 1
ATOM 1955 C C . PRO A 1 247 ? -0.487 -8.440 -7.804 1.00 92.62 247 PRO A C 1
ATOM 1957 O O . PRO A 1 247 ? 0.608 -8.390 -8.363 1.00 92.62 247 PRO A O 1
ATOM 1960 N N . ALA A 1 248 ? -1.283 -7.367 -7.715 1.00 93.56 248 ALA A N 1
ATOM 1961 C CA . ALA A 1 248 ? -0.905 -6.072 -8.279 1.00 93.56 248 ALA A CA 1
ATOM 1962 C C . ALA A 1 248 ? 0.362 -5.497 -7.627 1.00 93.56 248 ALA A C 1
ATOM 1964 O O . ALA A 1 248 ? 1.252 -5.022 -8.336 1.00 93.56 248 ALA A O 1
ATOM 1965 N N . LEU A 1 249 ? 0.491 -5.586 -6.299 1.00 91.69 249 LEU A N 1
ATOM 1966 C CA . LEU A 1 249 ? 1.686 -5.137 -5.580 1.00 91.69 249 LEU A CA 1
ATOM 1967 C C . LEU A 1 249 ? 2.920 -5.947 -5.981 1.00 91.69 249 LEU A C 1
ATOM 1969 O O . LEU A 1 249 ? 3.947 -5.359 -6.317 1.00 91.69 249 LEU A O 1
ATOM 1973 N N . ILE A 1 250 ? 2.822 -7.280 -6.009 1.00 91.12 250 ILE A N 1
ATOM 1974 C CA . ILE A 1 250 ? 3.947 -8.135 -6.410 1.00 91.12 250 ILE A CA 1
ATOM 1975 C C . ILE A 1 250 ? 4.387 -7.834 -7.846 1.00 91.12 250 ILE A C 1
ATOM 1977 O O . ILE A 1 250 ? 5.583 -7.684 -8.098 1.00 91.12 250 ILE A O 1
ATOM 1981 N N . LEU A 1 251 ? 3.440 -7.684 -8.776 1.00 91.50 251 LEU A N 1
ATOM 1982 C CA . LEU A 1 251 ? 3.742 -7.325 -10.163 1.00 91.50 251 LEU A CA 1
ATOM 1983 C C . LEU A 1 251 ? 4.392 -5.943 -10.272 1.00 91.50 251 LEU A C 1
ATOM 1985 O O . LEU A 1 251 ? 5.341 -5.769 -11.036 1.00 91.50 251 LEU A O 1
ATOM 1989 N N . THR A 1 252 ? 3.929 -4.978 -9.482 1.00 92.12 252 THR A N 1
ATOM 1990 C CA . THR A 1 252 ? 4.465 -3.613 -9.477 1.00 92.12 252 THR A CA 1
ATOM 1991 C C . THR A 1 252 ? 5.899 -3.578 -8.954 1.00 92.12 252 THR A C 1
ATOM 1993 O O . THR A 1 252 ? 6.788 -3.086 -9.649 1.00 92.12 252 THR A O 1
ATOM 1996 N N . TYR A 1 253 ? 6.158 -4.147 -7.771 1.00 90.44 253 TYR A N 1
ATOM 1997 C CA . TYR A 1 253 ? 7.512 -4.214 -7.210 1.00 90.44 253 TYR A CA 1
ATOM 1998 C C . TYR A 1 253 ? 8.449 -5.043 -8.092 1.00 90.44 253 TYR A C 1
ATOM 2000 O O . TYR A 1 253 ? 9.594 -4.651 -8.318 1.00 90.44 253 TYR A O 1
ATOM 2008 N N . GLY A 1 254 ? 7.959 -6.158 -8.644 1.00 89.38 254 GLY A N 1
ATOM 2009 C CA . GLY A 1 254 ? 8.708 -6.980 -9.589 1.00 89.38 254 GLY A CA 1
ATOM 2010 C C . GLY A 1 254 ? 9.103 -6.208 -10.848 1.00 89.38 254 GLY A C 1
ATOM 2011 O O . GLY A 1 254 ? 10.266 -6.232 -11.252 1.00 89.38 254 GLY A O 1
ATOM 2012 N N . GLY A 1 255 ? 8.157 -5.483 -11.450 1.00 90.06 255 GLY A N 1
ATOM 2013 C CA . GLY A 1 255 ? 8.393 -4.684 -12.652 1.00 90.06 255 GLY A CA 1
ATOM 2014 C C . GLY A 1 255 ? 9.351 -3.517 -12.410 1.00 90.06 255 GLY A C 1
ATOM 2015 O O . GLY A 1 255 ? 10.236 -3.267 -13.227 1.00 90.06 255 GLY A O 1
ATOM 2016 N N . GLN A 1 256 ? 9.239 -2.844 -11.262 1.00 89.94 256 GLN A N 1
ATOM 2017 C CA . GLN A 1 256 ? 10.189 -1.806 -10.848 1.00 89.94 256 GLN A CA 1
ATOM 2018 C C . GLN A 1 256 ? 11.593 -2.372 -10.623 1.00 89.94 256 GLN A C 1
ATOM 2020 O O . GLN A 1 256 ? 12.573 -1.782 -11.073 1.00 89.94 256 GLN A O 1
ATOM 2025 N N . GLY A 1 257 ? 11.699 -3.542 -9.987 1.00 88.62 257 GLY A N 1
ATOM 2026 C CA . GLY A 1 257 ? 12.970 -4.244 -9.834 1.00 88.62 257 GLY A CA 1
ATOM 2027 C C . GLY A 1 257 ? 13.609 -4.579 -11.182 1.00 88.62 257 GLY A C 1
ATOM 2028 O O . GLY A 1 257 ? 14.792 -4.313 -11.379 1.00 88.62 257 GLY A O 1
ATOM 2029 N N . ALA A 1 258 ? 12.823 -5.081 -12.140 1.00 88.12 258 ALA A N 1
ATOM 2030 C CA . ALA A 1 258 ? 13.297 -5.362 -13.497 1.00 88.12 258 ALA A CA 1
ATOM 2031 C C . ALA A 1 258 ? 13.803 -4.098 -14.216 1.00 88.12 258 ALA A C 1
ATOM 2033 O O . ALA A 1 258 ? 14.835 -4.136 -14.888 1.00 88.12 258 ALA A O 1
ATOM 2034 N N . PHE A 1 259 ? 13.112 -2.968 -14.046 1.00 88.38 259 PHE A N 1
ATOM 2035 C CA . PHE A 1 259 ? 13.528 -1.676 -14.593 1.00 88.38 259 PHE A CA 1
ATOM 2036 C C . PHE A 1 259 ? 14.844 -1.167 -13.975 1.00 88.38 259 PHE A C 1
ATOM 2038 O O . PHE A 1 259 ? 15.728 -0.705 -14.705 1.00 88.38 259 PHE A O 1
ATOM 2045 N N . LEU A 1 260 ? 14.991 -1.287 -12.651 1.00 88.75 260 LEU A N 1
ATOM 2046 C CA . LEU A 1 260 ? 16.163 -0.822 -11.903 1.00 88.75 260 LEU A CA 1
ATOM 2047 C C . LEU A 1 260 ? 17.440 -1.598 -12.225 1.00 88.75 260 LEU A C 1
ATOM 2049 O O . LEU A 1 260 ? 18.515 -1.009 -12.189 1.00 88.75 260 LEU A O 1
ATOM 2053 N N . ILE A 1 261 ? 17.342 -2.873 -12.614 1.00 85.56 261 ILE A N 1
ATOM 2054 C CA . ILE A 1 261 ? 18.511 -3.655 -13.057 1.00 85.56 261 ILE A CA 1
ATOM 2055 C C . ILE A 1 261 ? 19.222 -2.974 -14.237 1.00 85.56 261 ILE A C 1
ATOM 2057 O O . ILE A 1 261 ? 20.446 -3.024 -14.318 1.00 85.56 261 ILE A O 1
ATOM 2061 N N . LYS A 1 262 ? 18.476 -2.326 -15.144 1.00 85.19 262 LYS A N 1
ATOM 2062 C CA . LYS A 1 262 ? 19.060 -1.590 -16.280 1.00 85.19 262 LYS A CA 1
ATOM 2063 C C . LYS A 1 262 ? 19.261 -0.096 -16.017 1.00 85.19 262 LYS A C 1
ATOM 2065 O O . LYS A 1 262 ? 19.978 0.541 -16.778 1.00 85.19 262 LYS A O 1
ATOM 2070 N N . ASN A 1 263 ? 18.613 0.469 -14.999 1.00 86.62 263 ASN A N 1
ATOM 2071 C CA . ASN A 1 263 ? 18.638 1.904 -14.696 1.00 86.62 263 ASN A CA 1
ATOM 2072 C C . ASN A 1 263 ? 18.864 2.138 -13.190 1.00 86.62 263 ASN A C 1
ATOM 2074 O O . ASN A 1 263 ? 17.949 2.618 -12.511 1.00 86.62 263 ASN A O 1
ATOM 2078 N N . PRO A 1 264 ? 20.048 1.798 -12.651 1.00 84.81 264 PRO A N 1
ATOM 2079 C CA . PRO A 1 264 ? 20.315 1.899 -11.215 1.00 84.81 264 PRO A CA 1
ATOM 2080 C C . PRO A 1 264 ? 20.238 3.344 -10.696 1.00 84.81 264 PRO A C 1
ATOM 2082 O O . PRO A 1 264 ? 19.826 3.569 -9.560 1.00 84.81 264 PRO A O 1
ATOM 2085 N N . ASP A 1 265 ? 20.533 4.331 -11.546 1.00 85.31 265 ASP A N 1
ATOM 2086 C CA . ASP A 1 265 ? 20.602 5.752 -11.175 1.00 85.31 265 ASP A CA 1
ATOM 2087 C C . ASP A 1 265 ? 19.232 6.380 -10.855 1.00 85.31 265 ASP A C 1
ATOM 2089 O O . ASP A 1 265 ? 19.150 7.491 -10.336 1.00 85.31 265 ASP A O 1
ATOM 2093 N N . LYS A 1 266 ? 18.127 5.684 -11.159 1.00 82.94 266 LYS A N 1
ATOM 2094 C CA . LYS A 1 266 ? 16.757 6.221 -11.054 1.00 82.94 266 LYS A CA 1
ATOM 2095 C C . LYS A 1 266 ? 15.996 5.780 -9.802 1.00 82.94 266 LYS A C 1
ATOM 2097 O O . LYS A 1 266 ? 14.769 5.861 -9.785 1.00 82.94 266 LYS A O 1
ATOM 2102 N N . LEU A 1 267 ? 16.697 5.365 -8.744 1.00 78.94 267 LEU A N 1
ATOM 2103 C CA . LEU A 1 267 ? 16.092 4.823 -7.519 1.00 78.94 267 LEU A CA 1
ATOM 2104 C C . LEU A 1 267 ? 15.012 5.744 -6.907 1.00 78.94 267 LEU A C 1
ATOM 2106 O O . LEU A 1 267 ? 13.921 5.281 -6.571 1.00 78.94 267 LEU A O 1
ATOM 2110 N N . SER A 1 268 ? 15.274 7.051 -6.820 1.00 75.94 268 SER A N 1
ATOM 2111 C CA . SER A 1 268 ? 14.380 8.028 -6.173 1.00 75.94 268 SER A CA 1
ATOM 2112 C C . SER A 1 268 ? 13.081 8.302 -6.936 1.00 75.94 268 SER A C 1
ATOM 2114 O O . SER A 1 268 ? 12.085 8.688 -6.333 1.00 75.94 268 SER A O 1
ATOM 2116 N N . THR A 1 269 ? 13.057 8.081 -8.253 1.00 81.38 269 THR A N 1
ATOM 2117 C CA . THR A 1 269 ? 11.883 8.326 -9.113 1.00 81.38 269 THR A CA 1
ATOM 2118 C C . THR A 1 269 ? 11.420 7.058 -9.826 1.00 81.38 269 THR A C 1
ATOM 2120 O O . THR A 1 269 ? 10.747 7.134 -10.856 1.00 81.38 269 THR A O 1
ATOM 2123 N N . THR A 1 270 ? 11.767 5.886 -9.281 1.00 86.88 270 THR A N 1
ATOM 2124 C CA . THR A 1 270 ? 11.588 4.575 -9.925 1.00 86.88 270 THR A CA 1
ATOM 2125 C C . THR A 1 270 ? 10.178 4.376 -10.464 1.00 86.88 270 THR A C 1
ATOM 2127 O O . THR A 1 270 ? 10.028 3.982 -11.617 1.00 86.88 270 THR A O 1
ATOM 2130 N N . PHE A 1 271 ? 9.151 4.685 -9.663 1.00 88.81 271 PHE A N 1
ATOM 2131 C CA . PHE A 1 271 ? 7.754 4.515 -10.062 1.00 88.81 271 PHE A CA 1
ATOM 2132 C C . PHE A 1 271 ? 7.468 5.237 -11.383 1.00 88.81 271 PHE A C 1
ATOM 2134 O O . PHE A 1 271 ? 7.204 4.580 -12.386 1.00 88.81 271 PHE A O 1
ATOM 2141 N N . TYR A 1 272 ? 7.626 6.562 -11.410 1.00 87.75 272 TYR A N 1
ATOM 2142 C CA . TYR A 1 272 ? 7.336 7.406 -12.572 1.00 87.75 272 TYR A CA 1
ATOM 2143 C C . TYR A 1 272 ? 8.291 7.180 -13.745 1.00 87.75 272 TYR A C 1
ATOM 2145 O O . TYR A 1 272 ? 7.857 7.161 -14.895 1.00 87.75 272 TYR A O 1
ATOM 2153 N N . SER A 1 273 ? 9.571 6.933 -13.465 1.00 87.25 273 SER A N 1
ATOM 2154 C CA . SER A 1 273 ? 10.579 6.627 -14.485 1.00 87.25 273 SER A CA 1
ATOM 2155 C C . SER A 1 273 ? 10.340 5.291 -15.190 1.00 87.25 273 SER A C 1
ATOM 2157 O O . SER A 1 273 ? 10.766 5.122 -16.333 1.00 87.25 273 SER A O 1
ATOM 2159 N N . SER A 1 274 ? 9.673 4.347 -14.522 1.00 88.62 274 SER A N 1
ATOM 2160 C CA . SER A 1 274 ? 9.336 3.037 -15.080 1.00 88.62 274 SER A CA 1
ATOM 2161 C C . SER A 1 274 ? 8.066 3.050 -15.944 1.00 88.62 274 SER A C 1
ATOM 2163 O O . SER A 1 274 ? 7.781 2.066 -16.624 1.00 88.62 274 SER A O 1
ATOM 2165 N N . VAL A 1 275 ? 7.296 4.146 -15.948 1.00 90.38 275 VAL A N 1
ATOM 2166 C CA . VAL A 1 275 ? 6.059 4.262 -16.734 1.00 90.38 275 VAL A CA 1
ATOM 2167 C C . VAL A 1 275 ? 6.384 4.614 -18.195 1.00 90.38 275 VAL A C 1
ATOM 2169 O O . VAL A 1 275 ? 7.167 5.532 -18.447 1.00 90.38 275 VAL A O 1
ATOM 2172 N N . PRO A 1 276 ? 5.775 3.943 -19.193 1.00 88.25 276 PRO A N 1
ATOM 2173 C CA . PRO A 1 276 ? 5.945 4.316 -20.595 1.00 88.25 276 PRO A CA 1
ATOM 2174 C C . PRO A 1 276 ? 5.447 5.739 -20.879 1.00 88.25 276 PRO A C 1
ATOM 2176 O O . PRO A 1 276 ? 4.394 6.153 -20.394 1.00 88.25 276 PRO A O 1
ATOM 2179 N N . THR A 1 277 ? 6.158 6.472 -21.739 1.00 85.38 277 THR A N 1
ATOM 2180 C CA . THR A 1 277 ? 5.853 7.879 -22.047 1.00 85.38 277 THR A CA 1
ATOM 2181 C C . THR A 1 277 ? 4.414 8.159 -22.509 1.00 85.38 277 THR A C 1
ATOM 2183 O O . THR A 1 277 ? 3.886 9.183 -22.073 1.00 85.38 277 THR A O 1
ATOM 2186 N N . PRO A 1 278 ? 3.725 7.306 -23.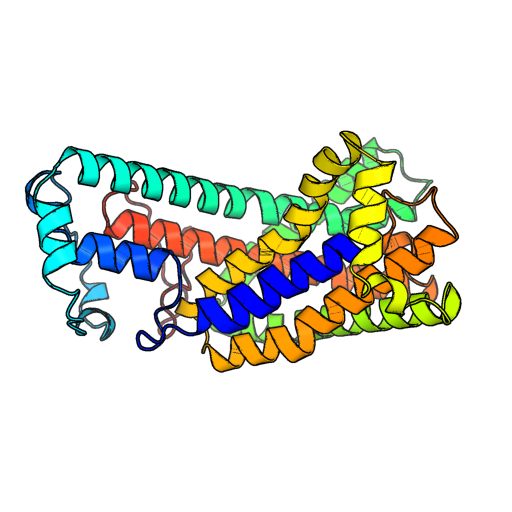303 1.00 88.88 278 PRO A N 1
ATOM 2187 C CA . PRO A 1 278 ? 2.355 7.599 -23.741 1.00 88.88 278 PRO A CA 1
ATOM 2188 C C . PRO A 1 278 ? 1.318 7.522 -22.613 1.00 88.88 278 PRO A C 1
ATOM 2190 O O . PRO A 1 278 ? 0.311 8.219 -22.657 1.00 88.88 278 PRO A O 1
ATOM 2193 N N . VAL A 1 279 ? 1.558 6.687 -21.596 1.00 91.75 279 VAL A N 1
ATOM 2194 C CA . VAL A 1 279 ? 0.602 6.431 -20.500 1.00 91.75 279 VAL A CA 1
ATOM 2195 C C . VAL A 1 279 ? 0.946 7.186 -19.215 1.00 91.75 279 VAL A C 1
ATOM 2197 O O . VAL A 1 279 ? 0.228 7.072 -18.227 1.00 91.75 279 VAL A O 1
ATOM 2200 N N . PHE A 1 280 ? 2.008 7.997 -19.227 1.00 89.38 280 PHE A N 1
ATOM 2201 C CA . PHE A 1 280 ? 2.465 8.759 -18.066 1.00 89.38 280 PHE A CA 1
ATOM 2202 C C . PHE A 1 280 ? 1.384 9.684 -17.492 1.00 89.38 280 PHE A C 1
ATOM 2204 O O . PHE A 1 280 ? 1.104 9.628 -16.299 1.00 89.38 280 PHE A O 1
ATOM 2211 N N . TRP A 1 281 ? 0.759 10.518 -18.331 1.00 87.50 281 TRP A N 1
ATOM 2212 C CA . TRP A 1 281 ? -0.245 11.491 -17.883 1.00 87.50 281 TRP A CA 1
ATOM 2213 C C . TRP A 1 281 ? -1.505 10.831 -17.308 1.00 87.50 281 TRP A C 1
ATOM 2215 O O . TRP A 1 281 ? -1.892 11.198 -16.197 1.00 87.50 281 TRP A O 1
ATOM 2225 N N . PRO A 1 282 ? -2.111 9.828 -17.979 1.00 91.62 282 PRO A N 1
ATOM 2226 C CA . PRO A 1 282 ? -3.177 9.036 -17.372 1.00 91.62 282 PRO A CA 1
ATOM 2227 C C . PRO A 1 282 ? -2.758 8.421 -16.035 1.00 91.62 282 PRO A C 1
ATOM 2229 O O . PRO A 1 282 ? -3.483 8.532 -15.049 1.00 91.62 282 PRO A O 1
ATOM 2232 N N . MET A 1 283 ? -1.561 7.831 -15.973 1.00 92.00 283 MET A N 1
ATOM 2233 C CA . MET A 1 283 ? -1.070 7.179 -14.763 1.00 92.00 283 MET A CA 1
ATOM 2234 C C . MET A 1 283 ? -0.861 8.165 -13.610 1.00 92.00 283 MET A C 1
ATOM 2236 O O . MET A 1 283 ? -1.190 7.848 -12.473 1.00 92.00 283 MET A O 1
ATOM 2240 N N . PHE A 1 284 ? -0.362 9.370 -13.891 1.00 89.12 284 PHE A N 1
ATOM 2241 C CA . PHE A 1 284 ? -0.180 10.433 -12.904 1.00 89.12 284 PHE A CA 1
ATOM 2242 C C . PHE A 1 284 ? -1.510 10.876 -12.278 1.00 89.12 284 PHE A C 1
ATOM 2244 O O . PHE A 1 284 ? -1.607 11.023 -11.058 1.00 89.12 284 PHE A O 1
ATOM 2251 N N . ILE A 1 285 ? -2.556 11.034 -13.096 1.00 88.31 285 ILE A N 1
ATOM 2252 C CA . ILE A 1 285 ? -3.898 11.380 -12.610 1.00 88.31 285 ILE A CA 1
ATOM 2253 C C . ILE A 1 285 ? -4.445 10.249 -11.733 1.00 88.31 285 ILE A C 1
ATOM 2255 O O . ILE A 1 285 ? -4.894 10.505 -10.617 1.00 88.31 285 ILE A O 1
ATOM 2259 N N . ILE A 1 286 ? -4.355 8.997 -12.196 1.00 91.50 286 ILE A N 1
ATOM 2260 C CA . ILE A 1 286 ? -4.830 7.830 -11.436 1.00 91.50 286 ILE A CA 1
ATOM 2261 C C . ILE A 1 286 ? -4.058 7.690 -10.116 1.00 91.50 286 ILE A C 1
ATOM 2263 O O . ILE A 1 286 ? -4.677 7.455 -9.083 1.00 91.50 286 ILE A O 1
ATOM 2267 N N . ALA A 1 287 ? -2.735 7.887 -10.120 1.00 90.81 287 ALA A N 1
ATOM 2268 C CA . ALA A 1 287 ? -1.896 7.848 -8.920 1.00 90.81 287 ALA A CA 1
ATOM 2269 C C . ALA A 1 287 ? -2.314 8.896 -7.890 1.00 90.81 287 ALA A C 1
ATOM 2271 O O . ALA A 1 287 ? -2.443 8.597 -6.704 1.00 90.81 287 ALA A O 1
ATOM 2272 N N . THR A 1 288 ? -2.566 10.118 -8.357 1.00 87.81 288 THR A N 1
ATOM 2273 C CA . THR A 1 288 ? -2.992 11.228 -7.505 1.00 87.81 288 THR A CA 1
ATOM 2274 C C . THR A 1 288 ? -4.364 10.942 -6.898 1.00 87.81 288 THR A C 1
ATOM 2276 O O . THR A 1 288 ? -4.530 11.054 -5.686 1.00 87.81 288 THR A O 1
ATOM 2279 N N . LEU A 1 289 ? -5.328 10.485 -7.706 1.00 86.50 289 LEU A N 1
ATOM 2280 C CA . LEU A 1 289 ? -6.661 10.108 -7.231 1.00 86.50 289 LEU A CA 1
ATOM 2281 C C . LEU A 1 289 ? -6.619 8.924 -6.254 1.00 86.50 289 LEU A C 1
ATOM 2283 O O . LEU A 1 289 ? -7.315 8.944 -5.243 1.00 86.50 289 LEU A O 1
ATOM 2287 N N . ALA A 1 290 ? -5.784 7.915 -6.506 1.00 89.50 290 ALA A N 1
ATOM 2288 C CA . ALA A 1 290 ? -5.622 6.772 -5.611 1.00 89.50 290 ALA A CA 1
ATOM 2289 C C . ALA A 1 290 ? -5.006 7.179 -4.261 1.00 89.50 290 ALA A C 1
ATOM 2291 O O . ALA A 1 290 ? -5.509 6.769 -3.216 1.00 89.50 290 ALA A O 1
ATOM 2292 N N . ALA A 1 291 ? -3.973 8.031 -4.260 1.00 88.06 291 ALA A N 1
ATOM 2293 C CA . ALA A 1 291 ? -3.361 8.558 -3.035 1.00 88.06 291 ALA A CA 1
ATOM 2294 C C . ALA A 1 291 ? -4.349 9.390 -2.207 1.00 88.06 291 ALA A C 1
ATOM 2296 O O . ALA A 1 291 ? -4.368 9.314 -0.979 1.00 88.06 291 ALA A O 1
ATOM 2297 N N . ILE A 1 292 ? -5.203 10.143 -2.892 1.00 82.56 292 ILE A N 1
ATOM 2298 C CA . ILE A 1 292 ? -6.308 10.900 -2.317 1.00 82.56 292 ILE A CA 1
ATOM 2299 C C . ILE A 1 292 ? -7.342 9.966 -1.661 1.00 82.56 292 ILE A C 1
ATOM 2301 O O . ILE A 1 292 ? -7.717 10.171 -0.508 1.00 82.56 292 ILE A O 1
ATOM 2305 N N . VAL A 1 293 ? -7.784 8.921 -2.361 1.00 83.50 293 VAL A N 1
ATOM 2306 C CA . VAL A 1 293 ? -8.758 7.951 -1.836 1.00 83.50 293 VAL A CA 1
ATOM 2307 C C . VAL A 1 293 ? -8.190 7.180 -0.640 1.00 83.50 293 VAL A C 1
ATOM 2309 O O . VAL A 1 293 ? -8.869 7.036 0.376 1.00 83.50 293 VAL A O 1
ATOM 2312 N N . ALA A 1 294 ? -6.935 6.732 -0.725 1.00 82.56 294 ALA A N 1
ATOM 2313 C CA . ALA A 1 294 ? -6.257 6.031 0.365 1.00 82.56 294 ALA A CA 1
ATOM 2314 C C . ALA A 1 294 ? -6.110 6.920 1.613 1.00 82.56 294 ALA A C 1
ATOM 2316 O O . ALA A 1 294 ? -6.419 6.491 2.723 1.00 82.56 294 ALA A O 1
ATOM 2317 N N . SER A 1 295 ? -5.725 8.186 1.416 1.00 82.56 295 SER A N 1
ATOM 2318 C CA . SER A 1 295 ? -5.668 9.207 2.470 1.00 82.56 295 SER A CA 1
ATOM 2319 C C . SER A 1 295 ? -6.992 9.342 3.219 1.00 82.56 295 SER A C 1
ATOM 2321 O O . SER A 1 295 ? -7.016 9.398 4.445 1.00 82.56 295 SER A O 1
ATOM 2323 N N . GLN A 1 296 ? -8.106 9.369 2.487 1.00 78.25 296 GLN A N 1
ATOM 2324 C CA . GLN A 1 296 ? -9.441 9.513 3.064 1.00 78.25 296 GLN A CA 1
ATOM 2325 C C . GLN A 1 296 ? -9.851 8.321 3.926 1.00 78.25 296 GLN A C 1
ATOM 2327 O O . GLN A 1 296 ? -10.388 8.517 5.018 1.00 78.25 296 GLN A O 1
ATOM 2332 N N . ALA A 1 297 ? -9.586 7.100 3.454 1.00 76.81 297 ALA A N 1
ATOM 2333 C CA . ALA A 1 297 ? -9.874 5.887 4.213 1.00 76.81 297 ALA A CA 1
ATOM 2334 C C . ALA A 1 297 ? -9.144 5.901 5.565 1.00 76.81 297 ALA A C 1
ATOM 2336 O O . ALA A 1 297 ? -9.758 5.663 6.605 1.00 76.81 297 ALA A O 1
ATOM 2337 N N . LEU A 1 298 ? -7.866 6.288 5.560 1.00 77.62 298 LEU A N 1
ATOM 2338 C CA . LEU A 1 298 ? -7.064 6.338 6.775 1.00 77.62 298 LEU A CA 1
ATOM 2339 C C . LEU A 1 298 ? -7.529 7.434 7.749 1.00 77.62 298 LEU A C 1
ATOM 2341 O O . LEU A 1 298 ? -7.677 7.161 8.936 1.00 77.62 298 LEU A O 1
ATOM 2345 N N . ILE A 1 299 ? -7.854 8.635 7.253 1.00 77.06 299 ILE A N 1
ATOM 2346 C CA . ILE A 1 299 ? -8.411 9.724 8.078 1.00 77.06 299 ILE A CA 1
ATOM 2347 C C . ILE A 1 299 ? -9.722 9.281 8.754 1.00 77.06 299 ILE A C 1
ATOM 2349 O O . ILE A 1 299 ? -9.918 9.505 9.950 1.00 77.06 299 ILE A O 1
ATOM 2353 N N . SER A 1 300 ? -10.616 8.614 8.013 1.00 73.50 300 SER A N 1
ATOM 2354 C CA . SER A 1 300 ? -11.877 8.092 8.561 1.00 73.50 300 SER A CA 1
ATOM 2355 C C . SER A 1 300 ? -11.643 7.020 9.632 1.00 73.50 300 SER A C 1
ATOM 2357 O O . SER A 1 300 ? -12.336 7.002 10.655 1.00 73.50 300 SER A O 1
ATOM 2359 N N . ALA A 1 301 ? -10.654 6.145 9.428 1.00 71.94 301 ALA A N 1
ATOM 2360 C CA . ALA A 1 301 ? -10.258 5.149 10.419 1.00 71.94 301 ALA A CA 1
ATOM 2361 C C . ALA A 1 301 ? -9.730 5.817 11.702 1.00 71.94 301 ALA A C 1
ATOM 2363 O O . ALA A 1 301 ? -10.134 5.445 12.805 1.00 71.94 301 ALA A O 1
ATOM 2364 N N . SER A 1 302 ? -8.914 6.869 11.585 1.00 75.44 302 SER A N 1
ATOM 2365 C CA . SER A 1 302 ? -8.413 7.630 12.738 1.00 75.44 302 SER A CA 1
ATOM 2366 C C . SER A 1 302 ? -9.526 8.316 13.527 1.00 75.44 302 SER A C 1
ATOM 2368 O O . SER A 1 302 ? -9.529 8.250 14.756 1.00 75.44 302 SER A O 1
ATOM 2370 N N . PHE A 1 303 ? -10.512 8.923 12.859 1.00 72.56 303 PHE A N 1
ATOM 2371 C CA . PHE A 1 303 ? -11.663 9.515 13.551 1.00 72.56 303 PHE A CA 1
ATOM 2372 C C . PHE A 1 303 ? -12.513 8.472 14.281 1.00 72.56 303 PHE A C 1
ATOM 2374 O O . PHE A 1 303 ? -12.967 8.722 15.399 1.00 72.56 303 PHE A O 1
ATOM 2381 N N . SER A 1 304 ? -12.671 7.277 13.707 1.00 68.56 304 SER A N 1
ATOM 2382 C CA . SER A 1 304 ? -13.338 6.161 14.391 1.00 68.56 304 SER A CA 1
ATOM 2383 C C . SER A 1 304 ? -12.611 5.755 15.672 1.00 68.56 304 SER A C 1
ATOM 2385 O O . SER A 1 304 ? -13.245 5.538 16.707 1.00 68.56 304 SER A O 1
ATOM 2387 N N . ILE A 1 305 ? -11.279 5.731 15.636 1.00 67.94 305 ILE A N 1
ATOM 2388 C CA . ILE A 1 305 ? -10.437 5.438 16.802 1.00 67.94 305 ILE A CA 1
ATOM 2389 C C . ILE A 1 305 ? -10.564 6.528 17.872 1.00 67.94 305 ILE A C 1
ATOM 2391 O O . ILE A 1 305 ? -10.678 6.221 19.063 1.00 67.94 305 ILE A O 1
ATOM 2395 N N . ILE A 1 306 ? -10.599 7.801 17.470 1.00 68.75 306 ILE A N 1
ATOM 2396 C CA . ILE A 1 306 ? -10.812 8.926 18.390 1.00 68.75 306 ILE A CA 1
ATOM 2397 C C . ILE A 1 306 ? -12.187 8.809 19.063 1.00 68.75 306 ILE A C 1
ATOM 2399 O O . ILE A 1 306 ? -12.272 8.928 20.287 1.00 68.75 306 ILE A O 1
ATOM 2403 N N . LYS A 1 307 ? -13.248 8.471 18.311 1.00 63.50 307 LYS A N 1
ATOM 2404 C CA . LYS A 1 307 ? -14.587 8.245 18.883 1.00 63.50 307 LYS A CA 1
ATOM 2405 C C . LYS A 1 307 ? -14.588 7.136 19.930 1.00 63.50 307 LYS A C 1
ATOM 2407 O O . LYS A 1 307 ? -15.135 7.310 21.019 1.00 63.50 307 LYS A O 1
ATOM 2412 N N . GLN A 1 308 ? -13.959 6.008 19.624 1.00 60.03 308 GLN A N 1
ATOM 2413 C CA . GLN A 1 308 ? -13.864 4.884 20.556 1.00 60.03 308 GLN A CA 1
ATOM 2414 C C . GLN A 1 308 ? -13.050 5.252 21.805 1.00 60.03 308 GLN A C 1
ATOM 2416 O O . GLN A 1 308 ? -13.416 4.883 22.919 1.00 60.03 308 GLN A O 1
ATOM 2421 N N . SER A 1 309 ? -11.997 6.054 21.642 1.00 62.53 309 SER A N 1
ATOM 2422 C CA . SER A 1 309 ? -11.183 6.560 22.752 1.00 62.53 309 SER A CA 1
ATOM 2423 C C . SER A 1 309 ? -11.956 7.530 23.652 1.00 62.53 309 SER A C 1
ATOM 2425 O O . SER A 1 309 ? -11.796 7.494 24.874 1.00 62.53 309 SER A O 1
ATOM 2427 N N . MET A 1 310 ? -12.838 8.355 23.079 1.00 58.78 310 MET A N 1
ATOM 2428 C CA . MET A 1 310 ? -13.753 9.219 23.833 1.00 58.78 310 MET A CA 1
ATOM 2429 C C . MET A 1 310 ? -14.772 8.415 24.650 1.00 58.78 310 MET A C 1
ATOM 2431 O O . MET A 1 310 ? -15.009 8.744 25.810 1.00 58.78 310 MET A O 1
ATOM 2435 N N . ALA A 1 311 ? -15.340 7.344 24.084 1.00 55.25 311 ALA A N 1
ATOM 2436 C CA . ALA A 1 311 ? -16.280 6.468 24.795 1.00 55.25 311 ALA A CA 1
ATOM 2437 C C . ALA A 1 311 ? -15.640 5.779 26.018 1.00 55.25 311 ALA A C 1
ATOM 2439 O O . ALA A 1 311 ? -16.326 5.461 26.988 1.00 55.25 311 ALA A O 1
ATOM 2440 N N . LEU A 1 312 ? -14.318 5.592 25.987 1.00 54.56 312 LEU A N 1
ATOM 2441 C CA . LEU A 1 312 ? -13.517 5.037 27.080 1.00 54.56 312 LEU A CA 1
ATOM 2442 C C . LEU A 1 312 ? -13.002 6.100 28.069 1.00 54.56 312 LEU A C 1
ATOM 2444 O O . LEU A 1 312 ? -12.287 5.760 29.009 1.00 54.56 312 LEU A O 1
ATOM 2448 N N . GLY A 1 313 ? -13.347 7.378 27.876 1.00 54.00 313 GLY A N 1
ATOM 2449 C CA . GLY A 1 313 ? -12.897 8.484 28.726 1.00 54.00 313 GLY A CA 1
ATOM 2450 C C . GLY A 1 313 ? -11.410 8.834 28.578 1.00 54.00 313 GLY A C 1
ATOM 2451 O O . GLY A 1 313 ? -10.873 9.553 29.416 1.00 54.00 313 GLY A O 1
ATOM 2452 N N . CYS A 1 314 ? -10.735 8.338 27.534 1.00 52.16 314 CYS A N 1
ATOM 2453 C CA . CYS A 1 314 ? -9.303 8.553 27.289 1.00 52.16 314 CYS A CA 1
ATOM 2454 C C . CYS A 1 314 ? -9.001 9.770 26.397 1.00 52.16 314 CYS A C 1
ATOM 2456 O O . CYS A 1 314 ? -7.832 10.074 26.168 1.00 52.16 314 CYS A O 1
ATOM 2458 N N . PHE A 1 315 ? -10.022 10.457 25.875 1.00 50.31 315 PHE A N 1
ATOM 2459 C CA . PHE A 1 315 ? -9.871 11.610 24.984 1.00 50.31 315 PHE A CA 1
ATOM 2460 C C . PHE A 1 315 ? -10.871 12.724 25.357 1.00 50.31 315 PHE A C 1
ATOM 2462 O O . PHE A 1 315 ? -12.008 12.402 25.722 1.00 50.31 315 PHE A O 1
ATOM 2469 N N . PRO A 1 316 ? -10.483 14.018 25.308 1.00 45.41 316 PRO A N 1
ATOM 2470 C CA . PRO A 1 316 ? -11.387 15.132 25.600 1.00 45.41 316 PRO A CA 1
ATOM 2471 C C . PRO A 1 316 ? -12.587 15.146 24.642 1.00 45.41 316 PRO A C 1
ATOM 2473 O O . PRO A 1 316 ? -12.501 14.669 23.514 1.00 45.41 316 PRO A O 1
ATOM 2476 N N . ARG A 1 317 ? -13.730 15.678 25.091 1.00 46.00 317 ARG A N 1
ATOM 2477 C CA . ARG A 1 317 ? -14.970 15.654 24.301 1.00 46.00 317 ARG A CA 1
ATOM 2478 C C . ARG A 1 317 ? -14.831 16.510 23.036 1.00 46.00 317 ARG A C 1
ATOM 2480 O O . ARG A 1 317 ? -14.715 17.726 23.142 1.00 46.00 317 ARG A O 1
ATOM 2487 N N . VAL A 1 318 ? -14.894 15.875 21.864 1.00 50.97 318 VAL A N 1
ATOM 2488 C CA . VAL A 1 318 ? -14.949 16.528 20.546 1.00 50.97 318 VAL A CA 1
ATOM 2489 C C . VAL A 1 318 ? -16.332 16.319 19.926 1.00 50.97 318 VAL A C 1
ATOM 2491 O O . VAL A 1 318 ? -16.906 15.233 20.025 1.00 50.97 318 VAL A O 1
ATOM 2494 N N . ASN A 1 319 ? -16.884 17.355 19.293 1.00 44.31 319 ASN A N 1
ATOM 2495 C CA . ASN A 1 319 ? -18.158 17.257 18.582 1.00 44.31 319 ASN A CA 1
ATOM 2496 C C . ASN A 1 319 ? -17.980 16.418 17.312 1.00 44.31 319 ASN A C 1
ATOM 2498 O O . ASN A 1 319 ? -17.331 16.852 16.369 1.00 44.31 319 ASN A O 1
ATOM 2502 N N . MET A 1 320 ? -18.580 15.231 17.272 1.00 48.56 320 MET A N 1
ATOM 2503 C CA . MET A 1 320 ? -18.543 14.338 16.112 1.00 48.56 320 MET A CA 1
ATOM 2504 C C . MET A 1 320 ? -19.949 14.149 15.545 1.00 48.56 320 MET A C 1
ATOM 2506 O O . MET A 1 320 ? -20.892 13.864 16.280 1.00 48.56 320 MET A O 1
ATOM 2510 N N . ILE A 1 321 ? -20.079 14.295 14.229 1.00 52.09 321 ILE A N 1
ATOM 2511 C CA . ILE A 1 321 ? -21.319 14.143 13.471 1.00 52.09 321 ILE A CA 1
ATOM 2512 C C . ILE A 1 321 ? -21.227 12.851 12.655 1.00 52.09 321 ILE A C 1
ATOM 2514 O O . ILE A 1 321 ? -20.259 12.611 11.930 1.00 52.09 321 ILE A O 1
ATOM 2518 N N . HIS A 1 322 ? -22.250 12.009 12.747 1.00 46.53 322 HIS A N 1
ATOM 2519 C CA . HIS A 1 322 ? -22.358 10.806 11.927 1.00 46.53 322 HIS A CA 1
ATOM 2520 C C . HIS A 1 322 ? -22.744 11.162 10.491 1.00 46.53 322 HIS A C 1
ATOM 2522 O O . HIS A 1 322 ? -23.751 11.828 10.262 1.00 46.53 322 HIS A O 1
ATOM 2528 N N . THR A 1 323 ? -21.956 10.710 9.511 1.00 50.16 323 THR A N 1
ATOM 2529 C CA . THR A 1 323 ? -22.232 10.959 8.082 1.00 50.16 323 THR A CA 1
ATOM 2530 C C . THR A 1 323 ? -23.117 9.888 7.434 1.00 50.16 323 THR A C 1
ATOM 2532 O O . THR A 1 323 ? -23.544 10.069 6.295 1.00 50.16 323 THR A O 1
ATOM 2535 N N . SER A 1 324 ? -23.427 8.786 8.129 1.00 40.22 324 SER A N 1
ATOM 2536 C CA . SER A 1 324 ? -24.279 7.705 7.615 1.00 40.22 324 SER A CA 1
ATOM 2537 C C . SER A 1 324 ? -25.101 7.039 8.715 1.00 40.22 324 SER A C 1
ATOM 2539 O O . SER A 1 324 ? -24.577 6.701 9.770 1.00 40.22 324 SER A O 1
ATOM 2541 N N . ASN A 1 325 ? -26.380 6.772 8.428 1.00 43.00 325 ASN A N 1
ATOM 2542 C CA . ASN A 1 325 ? -27.303 6.092 9.348 1.00 43.00 325 ASN A CA 1
ATOM 2543 C C . ASN A 1 325 ? -27.138 4.558 9.359 1.00 43.00 325 ASN A C 1
ATOM 2545 O O . ASN A 1 325 ? -27.808 3.884 10.133 1.00 43.00 325 ASN A O 1
ATOM 2549 N N . LYS A 1 326 ? -26.312 3.989 8.464 1.00 32.62 326 LYS A N 1
ATOM 2550 C CA . LYS A 1 326 ? -26.153 2.528 8.291 1.00 32.62 326 LYS A CA 1
ATOM 2551 C C . LYS A 1 326 ? -24.761 1.994 8.648 1.00 32.62 326 LYS A C 1
ATOM 2553 O O . LYS A 1 326 ? -24.619 0.789 8.821 1.00 32.62 326 LYS A O 1
ATOM 2558 N N . HIS A 1 327 ? -23.746 2.855 8.743 1.00 39.88 327 HIS A N 1
ATOM 2559 C CA . HIS A 1 327 ? -22.363 2.461 9.029 1.00 39.88 327 HIS A CA 1
ATOM 2560 C C . HIS A 1 327 ? -21.762 3.382 10.095 1.00 39.88 327 HIS A C 1
ATOM 2562 O O . HIS A 1 327 ? -21.648 4.583 9.879 1.00 39.88 327 HIS A O 1
ATOM 2568 N N . GLU A 1 328 ? -21.367 2.823 11.239 1.00 41.16 328 GLU A N 1
ATOM 2569 C CA . GLU A 1 328 ? -21.067 3.603 12.449 1.00 41.16 328 GLU A CA 1
ATOM 2570 C C . GLU A 1 328 ? -19.734 4.363 12.455 1.00 41.16 328 GLU A C 1
ATOM 2572 O O . GLU A 1 328 ? -19.672 5.456 13.013 1.00 41.16 328 GLU A O 1
ATOM 2577 N N . GLY A 1 329 ? -18.670 3.837 11.841 1.00 41.12 329 GLY A N 1
ATOM 2578 C CA . GLY A 1 329 ? -17.364 4.529 11.773 1.00 41.12 329 GLY A CA 1
ATOM 2579 C C . GLY A 1 329 ? -17.256 5.578 10.650 1.00 41.12 329 GLY A C 1
ATOM 2580 O O . GLY A 1 329 ? -16.188 6.092 10.330 1.00 41.12 329 GLY A O 1
ATOM 2581 N N . GLN A 1 330 ? -18.384 5.905 10.020 1.00 44.56 330 GLN A N 1
ATOM 2582 C CA . GLN A 1 330 ? -18.490 7.017 9.086 1.00 44.56 330 GLN A CA 1
ATOM 2583 C C . GLN A 1 330 ? -18.767 8.301 9.880 1.00 44.56 330 GLN A C 1
ATOM 2585 O O . GLN A 1 330 ? -19.918 8.675 10.121 1.00 44.56 330 GLN A O 1
ATOM 2590 N N . ILE A 1 331 ? -17.689 8.929 10.356 1.00 49.38 331 ILE A N 1
ATOM 2591 C CA . ILE A 1 331 ? -17.724 10.026 11.332 1.00 49.38 331 ILE A CA 1
ATOM 2592 C C . ILE A 1 331 ? -16.989 11.242 10.764 1.00 49.38 331 ILE A C 1
ATOM 2594 O O . ILE A 1 331 ? -15.909 11.120 10.194 1.00 49.38 331 ILE A O 1
ATOM 2598 N N . TYR A 1 332 ? -17.591 12.417 10.926 1.00 44.47 332 TYR A N 1
ATOM 2599 C CA . TYR A 1 332 ? -17.055 13.711 10.523 1.00 44.47 332 TYR A CA 1
ATOM 2600 C C . TYR A 1 332 ? -17.013 14.634 11.746 1.00 44.47 332 TYR A C 1
ATOM 2602 O O . TYR A 1 332 ? -18.019 14.779 12.437 1.00 44.47 332 TYR A O 1
ATOM 2610 N N . SER A 1 333 ? -15.870 15.257 12.026 1.00 44.41 333 SER A N 1
ATOM 2611 C CA . SER A 1 333 ? -15.749 16.306 13.046 1.00 44.41 333 SER A CA 1
ATOM 2612 C C . SER A 1 333 ? -15.549 17.643 12.324 1.00 44.41 333 SER A C 1
ATOM 2614 O O . SER A 1 333 ? -14.555 17.746 11.605 1.00 44.41 333 SER A O 1
ATOM 2616 N N . PRO A 1 334 ? -16.476 18.614 12.443 1.00 44.47 334 PRO A N 1
ATOM 2617 C CA . PRO A 1 334 ? -16.330 19.936 11.833 1.00 44.47 334 PRO A CA 1
ATOM 2618 C C . PRO A 1 334 ? -15.172 20.747 12.417 1.00 44.47 334 PRO A C 1
ATOM 2620 O O . PRO A 1 334 ? -14.811 20.512 13.596 1.00 44.47 334 PRO A O 1
#

Organism: NCBI:txid261450

Nearest PDB structures (foldseek):
  5c22-assembly4_D  TM=1.882E-01  e=6.167E+00  Escherichia coli
  5ayn-assembly1_A  TM=2.107E-01  e=8.400E+00  Bdellovibrio bacteriovorus HD100
  3zx6-assembly1_B  TM=1.617E-01  e=6.445E+00  Archaeoglobus fulgidus DSM 4304

InterPro domains:
  IPR003855 Potassium transporter [PTHR30540] (2-334)
  IPR053951 K+ potassium transporter, integral membrane domain [PF02705] (1-334)

Sequence (334 aa):
MLSLIFWTLTTIGLIKYVTIVLRPDNHGEGGTFALYSLLCRHINFGRKIGIQNTRLESDVNLTYYSTRMALQSKTKKFFEKSPKIQSFFISIVLVGTSMVIGDGALTPAISVVSAVQGFQSRSDKITQSKLLTSLGHYISCNFIALFLFQRFGTSKVSFSFSPIMLLWFTSTASIGVYNAIKYYPTAFFKFISQDFIYIFFKNNGTTGWELLGTVVLCITGAEAMFTDLGHFNKTSIQMAFSFLVYPALILTYGGQGAFLIKNPDKLSTTFYSSVPTPVFWPMFIIATLAAIVASQALISASFSIIKQSMALGCFPRVNMIHTSNKHEGQIYSP